Protein AF-A0A2U8P6R0-F1 (afdb_monomer)

Organism: NCBI:txid931866

Sequence (357 aa):
MRLPDPASIEAVLARLPTGSDEAALAAALTEAFPGFPFSTSGIDEQYWRDTRSVVAADGTRIAEYRPWMEAELAKDNGDIGALWTRLRESDLQISEWHGNSVYAFAPTGPGAADYVQIRLGLEVEWRAGPIVNPTYRPWGKGELLDPSWITHEDMSDDKVIAGPLYRMLGRPGSSVVHVRSFLTRCARLEREKREAQRPEMERRVVRETTREGTTETPFLELVPDWFEFVPRETRFFQDWEESSASAERVYVHWALDIYDYDDKGTREIGFVPRPRHLPEERLIAGDASVHILMDRVEAIDREVGVPFGWFFLMTHGNRVAPEVGQAIAKGLRSQRVVLPDRDARVLLRWAERSYGF

Foldseek 3Di:
DDADDQVLLVVLQVPQDFPDDQVSSQVSVCVSDPPWNKHKDWAADKDWDLWKFKAALLLHTDGTQQVVLVVLCVVVVNPLPVSLVVFLPGRIFIKIKMWTWMKMKTAQDLALLRIKIFIKTQIWIFGQGGLDNNVDRDDHPVCNNPPPPRDPPDDDPVGTSDGRGMDGDDDRPQRIDSRVVQLVVVQVLVLVVQVVCVVVQQPDWDWDQDPVGIDTHRNCVVVVCSNVDRDPSRLLRVLCCLDQQSV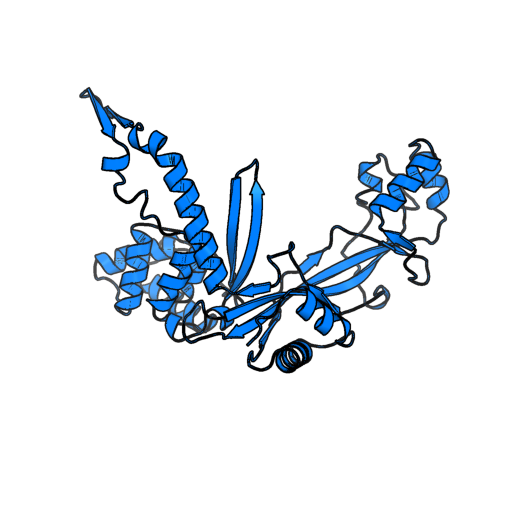DHLVVFWDWRWDWDDDPNRTDTDTDTDGRDADPAADDDPVDQLVVLVVVLVVRCVRSVGPVVLVVCCQASRSYDVVSLLNNLVCVVVVVDDDPPSSNVSSVVCNVPPHHD

Mean predicted aligned error: 5.76 Å

Solvent-accessible surface area (backbone atoms only — not comparable to full-atom values): 20065 Å² total; per-residue (Å²): 133,84,76,90,47,67,70,62,50,51,59,49,45,75,69,51,62,72,64,63,51,60,69,56,50,19,49,53,50,23,68,76,36,78,88,31,69,39,44,56,44,77,42,101,47,78,48,69,51,90,68,37,30,30,22,42,77,88,57,51,78,74,47,54,32,58,70,48,52,52,55,55,32,52,78,46,77,64,36,57,64,62,43,44,68,68,43,39,80,48,67,40,23,32,29,39,38,38,29,32,37,29,38,36,37,21,59,72,55,90,55,68,46,28,29,37,42,32,38,28,26,49,28,34,32,32,60,48,39,62,70,44,61,68,90,51,83,69,90,45,71,66,45,70,68,55,53,81,83,54,63,85,86,76,86,50,80,91,37,56,70,43,63,44,36,68,41,84,33,78,57,95,81,43,22,54,36,51,41,51,63,50,42,53,49,46,49,49,51,54,44,54,57,46,59,73,40,40,76,57,47,76,69,34,63,46,77,49,78,57,99,89,48,74,49,78,42,53,42,49,78,79,43,72,58,67,81,70,66,74,47,62,74,50,45,54,49,50,47,34,59,53,25,60,34,46,82,52,60,47,74,80,45,34,48,70,51,53,48,78,47,73,58,96,90,42,76,48,67,54,62,45,81,40,63,70,59,75,65,92,66,71,48,68,38,85,89,61,52,59,66,59,49,50,58,49,43,55,50,42,12,64,70,59,67,34,50,69,40,43,57,66,28,20,35,57,49,56,45,22,37,58,59,38,57,47,48,45,40,53,26,46,78,68,68,75,50,86,63,61,71,46,42,44,51,48,48,44,51,35,67,75,57,71,65,66,102

pLDDT: mean 93.3, std 5.52, range [62.75, 98.62]

Secondary structure (DSSP, 8-state):
-PPP-HHHHHHHHTTSPTT--HHHHHHHHHHHSTT---EEEEEEEEEE-S--EEE-TT--EEEEHHHHHHHHHHHTTT-HHHHHHHHTT---EEEEEEEEEEEEEEE-SSSTT-EEEEEEEEEEEEEEEESS-SSS---SHHHHHS-TT--SS---GGGEEEEEEEEE-SSTTTSEEEHHHHHHHHHHHHHHHHHHTHHHHHH-EEEEEETTEEEEEEHHHH-TTGGGPPPHHHHHHHHHHHSGGGGS-HHHHEEEEEEEEEETTEEEEEEEEEESS--SSPB--TT--HHHHHHHHHHHHHHHTSTTHHHHHHTTTSSB-HHHHHHHHHHHHTTSS---HHHHHHHHHHHHS----

Structure (mmCIF, N/CA/C/O backbone):
data_AF-A0A2U8P6R0-F1
#
_entry.id   AF-A0A2U8P6R0-F1
#
loop_
_atom_site.group_PDB
_atom_site.id
_atom_site.type_symbol
_atom_site.label_atom_id
_atom_site.label_alt_id
_atom_site.label_comp_id
_atom_site.label_asym_id
_atom_site.label_entity_id
_atom_site.label_seq_id
_atom_site.pdbx_PDB_ins_code
_atom_site.Cartn_x
_atom_site.Cartn_y
_atom_site.Cartn_z
_atom_site.occupancy
_atom_site.B_iso_or_equiv
_atom_site.auth_seq_id
_atom_site.auth_comp_id
_atom_site.auth_asym_id
_atom_site.auth_atom_id
_atom_site.pdbx_PDB_model_num
ATOM 1 N N . MET A 1 1 ? 18.617 -16.956 11.995 1.00 64.12 1 MET A N 1
ATOM 2 C CA . MET A 1 1 ? 17.912 -16.937 10.698 1.00 64.12 1 MET A CA 1
ATOM 3 C C . MET A 1 1 ? 18.045 -15.526 10.137 1.00 64.12 1 MET A C 1
ATOM 5 O O . MET A 1 1 ? 17.794 -14.590 10.887 1.00 64.12 1 MET A O 1
ATOM 9 N N . ARG A 1 2 ? 18.567 -15.348 8.916 1.00 77.00 2 ARG A N 1
ATOM 10 C CA . ARG A 1 2 ? 18.778 -14.016 8.315 1.00 77.00 2 ARG A CA 1
ATOM 11 C C . ARG A 1 2 ? 17.469 -13.570 7.668 1.00 77.00 2 ARG A C 1
ATOM 13 O O . ARG A 1 2 ? 16.948 -14.305 6.838 1.00 77.00 2 ARG A O 1
ATOM 20 N N . LEU A 1 3 ? 16.941 -12.414 8.071 1.00 86.31 3 LEU A N 1
ATOM 21 C CA . LEU A 1 3 ? 15.762 -11.837 7.424 1.00 86.31 3 LEU A CA 1
ATOM 22 C C . LEU A 1 3 ? 16.086 -11.484 5.962 1.00 86.31 3 LEU A C 1
ATOM 24 O O . LEU A 1 3 ? 17.222 -11.083 5.689 1.00 86.31 3 LEU A O 1
ATOM 28 N N . PRO A 1 4 ? 15.116 -11.601 5.042 1.00 90.69 4 PRO A N 1
ATOM 29 C CA . PRO A 1 4 ? 15.273 -11.117 3.679 1.00 90.69 4 PRO A CA 1
ATOM 30 C C . PRO A 1 4 ? 15.617 -9.623 3.666 1.00 90.69 4 PRO A C 1
ATOM 32 O O . PRO A 1 4 ? 14.997 -8.827 4.373 1.00 90.69 4 PRO A O 1
ATOM 35 N N . ASP A 1 5 ? 16.604 -9.250 2.855 1.00 91.50 5 ASP A N 1
ATOM 36 C CA . ASP A 1 5 ? 17.008 -7.866 2.606 1.00 91.50 5 ASP A CA 1
ATOM 37 C C . ASP A 1 5 ? 16.921 -7.548 1.104 1.00 91.50 5 ASP A C 1
ATOM 39 O O . ASP A 1 5 ? 16.945 -8.479 0.293 1.00 91.50 5 ASP A O 1
ATOM 43 N N . PRO A 1 6 ? 16.814 -6.263 0.709 1.00 91.69 6 PRO A N 1
ATOM 44 C CA . PRO A 1 6 ? 16.594 -5.884 -0.687 1.00 91.69 6 PRO A CA 1
ATOM 45 C C . PRO A 1 6 ? 17.604 -6.488 -1.670 1.00 91.69 6 PRO A C 1
ATOM 47 O O . PRO A 1 6 ? 17.200 -7.031 -2.691 1.00 91.69 6 PRO A O 1
ATOM 50 N N . ALA A 1 7 ? 18.898 -6.481 -1.339 1.00 92.62 7 ALA A N 1
ATOM 51 C CA . ALA A 1 7 ? 19.936 -7.022 -2.218 1.00 92.62 7 ALA A CA 1
ATOM 52 C C . ALA A 1 7 ? 19.789 -8.540 -2.411 1.00 92.62 7 ALA A C 1
ATOM 54 O O . ALA A 1 7 ? 19.975 -9.068 -3.508 1.00 92.62 7 ALA A O 1
ATOM 55 N N . SER A 1 8 ? 19.421 -9.254 -1.346 1.00 94.25 8 SER A N 1
ATOM 56 C CA . SER A 1 8 ? 19.164 -10.691 -1.418 1.00 94.25 8 SER A CA 1
ATOM 57 C C . SER A 1 8 ? 17.909 -11.000 -2.243 1.00 94.25 8 SER A C 1
ATOM 59 O O . SER A 1 8 ? 17.919 -11.968 -2.999 1.00 94.25 8 SER A O 1
ATOM 61 N N . ILE A 1 9 ? 16.856 -10.173 -2.150 1.00 95.44 9 ILE A N 1
ATOM 62 C CA . ILE A 1 9 ? 15.658 -10.288 -2.999 1.00 95.44 9 ILE A CA 1
ATOM 63 C C . ILE A 1 9 ? 16.006 -10.039 -4.467 1.00 95.44 9 ILE A C 1
ATOM 65 O O . ILE A 1 9 ? 15.690 -10.879 -5.304 1.00 95.44 9 ILE A O 1
ATOM 69 N N . GLU A 1 10 ? 16.712 -8.953 -4.789 1.00 94.88 10 GLU A N 1
ATOM 70 C CA . GLU A 1 10 ? 17.161 -8.662 -6.159 1.00 94.88 10 GLU A CA 1
ATOM 71 C C . GLU A 1 10 ? 17.952 -9.824 -6.762 1.00 94.88 10 GLU A C 1
ATOM 73 O O . GLU A 1 10 ? 17.721 -10.205 -7.909 1.00 94.88 10 GLU A O 1
ATOM 78 N N . ALA A 1 11 ? 18.833 -10.449 -5.977 1.00 95.69 11 ALA A N 1
ATOM 79 C CA . A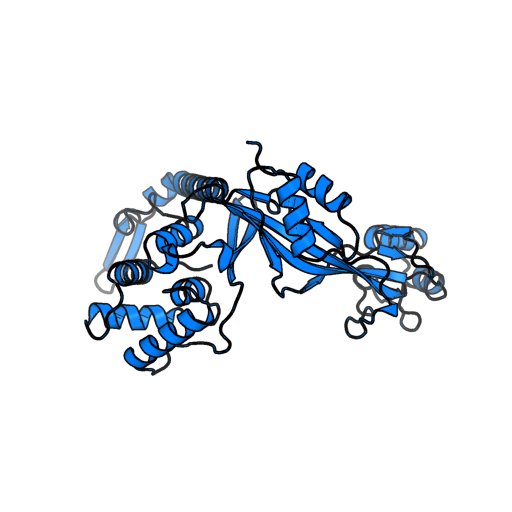LA A 1 11 ? 19.597 -11.607 -6.421 1.00 95.69 11 ALA A CA 1
ATOM 80 C C . ALA A 1 11 ? 18.720 -12.835 -6.723 1.00 95.69 11 ALA A C 1
ATOM 82 O O . ALA A 1 11 ? 19.132 -13.679 -7.521 1.00 95.69 11 ALA A O 1
ATOM 83 N N . VAL A 1 12 ? 17.559 -12.990 -6.076 1.00 96.75 12 VAL A N 1
ATOM 84 C CA . VAL A 1 12 ? 16.576 -14.037 -6.411 1.00 96.75 12 VAL A CA 1
ATOM 85 C C . VAL A 1 12 ? 15.840 -13.668 -7.694 1.00 96.75 12 VAL A C 1
ATOM 87 O O . VAL A 1 12 ? 15.814 -14.472 -8.621 1.00 96.75 12 VAL A O 1
ATOM 90 N N . LEU A 1 13 ? 15.320 -12.439 -7.783 1.00 96.62 13 LEU A N 1
ATOM 91 C CA . LEU A 1 13 ? 14.576 -11.964 -8.955 1.00 96.62 13 LEU A CA 1
ATOM 92 C C . LEU A 1 13 ? 15.420 -12.026 -10.236 1.00 96.62 13 LEU A C 1
ATOM 94 O O . LEU A 1 13 ? 14.922 -12.436 -11.276 1.00 96.62 13 LEU A O 1
ATOM 98 N N . ALA A 1 14 ? 16.715 -11.705 -10.158 1.00 95.44 14 ALA A N 1
ATOM 99 C CA . ALA A 1 14 ? 17.636 -11.764 -11.295 1.00 95.44 14 ALA A CA 1
ATOM 100 C C . ALA A 1 14 ? 17.884 -13.186 -11.835 1.00 95.44 14 ALA A C 1
ATOM 102 O O . ALA A 1 14 ? 18.341 -13.342 -12.965 1.00 95.44 14 ALA A O 1
ATOM 103 N N . ARG A 1 15 ? 17.625 -14.223 -11.027 1.00 95.81 15 ARG A N 1
ATOM 104 C CA . ARG A 1 15 ? 17.749 -15.639 -11.418 1.00 95.81 15 ARG A CA 1
ATOM 105 C C . ARG A 1 15 ? 16.414 -16.261 -11.818 1.00 95.81 15 ARG A C 1
ATOM 107 O O . ARG A 1 15 ? 16.406 -17.375 -12.338 1.00 95.81 15 ARG A O 1
ATOM 114 N N . LEU A 1 16 ? 15.306 -15.570 -11.560 1.00 96.00 16 LEU A N 1
ATOM 115 C CA . LEU A 1 16 ? 13.974 -16.048 -11.884 1.00 96.00 16 LEU A CA 1
ATOM 116 C C . LEU A 1 16 ? 13.743 -15.917 -13.402 1.00 96.00 16 LEU A C 1
ATOM 118 O O . LEU A 1 16 ? 13.985 -14.841 -13.956 1.00 96.00 16 LEU A O 1
ATOM 122 N N . PRO A 1 17 ? 13.303 -16.982 -14.095 1.00 94.69 17 PRO A N 1
ATOM 123 C CA . PRO A 1 17 ? 13.007 -16.903 -15.519 1.00 94.69 17 PRO A CA 1
ATOM 124 C C . PRO A 1 17 ? 11.967 -15.826 -15.848 1.00 94.69 17 PRO A C 1
ATOM 126 O O . PRO A 1 17 ? 10.999 -15.608 -15.119 1.00 94.69 17 PRO A O 1
ATOM 129 N N . THR A 1 18 ? 12.137 -15.167 -16.992 1.00 92.88 18 THR A N 1
ATOM 130 C CA . THR A 1 18 ? 11.087 -14.314 -17.564 1.00 92.88 18 THR A CA 1
ATOM 131 C C . THR A 1 18 ? 9.842 -15.161 -17.835 1.00 92.88 18 THR A C 1
ATOM 133 O O . THR A 1 18 ? 9.961 -16.294 -18.301 1.00 92.88 18 THR A O 1
ATOM 136 N N . GLY A 1 19 ? 8.654 -14.637 -17.534 1.00 92.31 19 GLY A N 1
ATOM 137 C CA . GLY A 1 19 ? 7.410 -15.401 -17.663 1.00 92.31 19 GLY A CA 1
ATOM 138 C C . GLY A 1 19 ? 7.059 -16.284 -16.465 1.00 92.31 19 GLY A C 1
ATOM 139 O O . GLY A 1 19 ? 6.039 -16.964 -16.522 1.00 92.31 19 GLY A O 1
ATOM 140 N N . SER A 1 20 ? 7.864 -16.303 -15.395 1.00 95.00 20 SER A N 1
ATOM 141 C CA . SER A 1 20 ? 7.504 -17.020 -14.168 1.00 95.00 20 SER A CA 1
ATOM 142 C C . SER A 1 20 ? 6.196 -16.503 -13.573 1.00 95.00 20 SER A C 1
ATOM 144 O O . SER A 1 20 ? 5.972 -15.295 -13.502 1.00 95.00 20 SER A O 1
ATOM 146 N N . ASP A 1 21 ? 5.359 -17.433 -13.120 1.00 95.50 21 ASP A N 1
ATOM 147 C CA . ASP A 1 21 ? 4.131 -17.129 -12.400 1.00 95.50 21 ASP A CA 1
ATOM 148 C C . ASP A 1 21 ? 4.394 -16.865 -10.905 1.00 95.50 21 ASP A C 1
ATOM 150 O O . ASP A 1 21 ? 5.516 -16.977 -10.392 1.00 95.50 21 ASP A O 1
ATOM 154 N N . GLU A 1 22 ? 3.329 -16.511 -10.188 1.00 95.25 22 GLU A N 1
ATOM 155 C CA . GLU A 1 22 ? 3.392 -16.216 -8.758 1.00 95.25 22 GLU A CA 1
ATOM 156 C C . GLU A 1 22 ? 3.850 -17.432 -7.936 1.00 95.25 22 GLU A C 1
ATOM 158 O O . GLU A 1 22 ? 4.630 -17.287 -6.994 1.00 95.25 22 GLU A O 1
ATOM 163 N N . ALA A 1 23 ? 3.444 -18.646 -8.318 1.00 97.00 23 ALA A N 1
ATOM 164 C CA . ALA A 1 23 ? 3.844 -19.866 -7.622 1.00 97.00 23 ALA A CA 1
ATOM 165 C C . ALA A 1 23 ? 5.356 -20.123 -7.744 1.00 97.00 23 ALA A C 1
ATOM 167 O O . ALA A 1 23 ? 6.010 -20.461 -6.753 1.00 97.00 23 ALA A O 1
ATOM 168 N N . ALA A 1 24 ? 5.929 -19.908 -8.930 1.00 97.44 24 ALA A N 1
ATOM 169 C CA . ALA A 1 24 ? 7.365 -19.995 -9.165 1.00 97.44 24 ALA A CA 1
ATOM 170 C C . ALA A 1 24 ? 8.138 -18.932 -8.370 1.00 97.44 24 ALA A C 1
ATOM 172 O O . ALA A 1 24 ? 9.175 -19.245 -7.780 1.00 97.44 24 ALA A O 1
ATOM 173 N N . LEU A 1 25 ? 7.620 -17.701 -8.283 1.00 97.81 25 LEU A N 1
ATOM 174 C CA . LEU A 1 25 ? 8.195 -16.653 -7.435 1.00 97.81 25 LEU A CA 1
ATOM 175 C C . LEU A 1 25 ? 8.195 -17.061 -5.950 1.00 97.81 25 LEU A C 1
ATOM 177 O O . LEU A 1 25 ? 9.227 -16.952 -5.283 1.00 97.81 25 LEU A O 1
ATOM 181 N N . ALA A 1 26 ? 7.066 -17.545 -5.427 1.00 97.88 26 ALA A N 1
ATOM 182 C CA . ALA A 1 26 ? 6.948 -17.992 -4.038 1.00 97.88 26 ALA A CA 1
ATOM 183 C C . ALA A 1 26 ? 7.922 -19.138 -3.717 1.00 97.88 26 ALA A C 1
ATOM 185 O O . ALA A 1 26 ? 8.583 -19.126 -2.672 1.00 97.88 26 ALA A O 1
ATOM 186 N N . ALA A 1 27 ? 8.055 -20.101 -4.634 1.00 97.94 27 ALA A N 1
ATOM 187 C CA . ALA A 1 27 ? 8.994 -21.210 -4.508 1.00 97.94 27 ALA A CA 1
ATOM 188 C C . ALA A 1 27 ? 10.451 -20.722 -4.492 1.00 97.94 27 ALA A C 1
ATOM 190 O O . ALA A 1 27 ? 11.199 -21.085 -3.584 1.00 97.94 27 ALA A O 1
ATOM 191 N N . ALA A 1 28 ? 10.832 -19.843 -5.425 1.00 97.75 28 ALA A N 1
ATOM 192 C CA . ALA A 1 28 ? 12.186 -19.297 -5.506 1.00 97.75 28 ALA A CA 1
ATOM 193 C C . ALA A 1 28 ? 12.569 -18.494 -4.250 1.00 97.75 28 ALA A C 1
ATOM 195 O O . ALA A 1 28 ? 13.685 -18.619 -3.742 1.00 97.75 28 ALA A O 1
ATOM 196 N N . LEU A 1 29 ? 11.640 -17.697 -3.710 1.00 97.62 29 LEU A N 1
ATOM 197 C CA . LEU A 1 29 ? 11.843 -16.984 -2.447 1.00 97.62 29 LEU A CA 1
ATOM 198 C C . LEU A 1 29 ? 11.975 -17.959 -1.267 1.00 97.62 29 LEU A C 1
ATOM 200 O O . LEU A 1 29 ? 12.887 -17.822 -0.456 1.00 97.62 29 LEU A O 1
ATOM 204 N N . THR A 1 30 ? 11.111 -18.970 -1.181 1.00 97.31 30 THR A N 1
ATOM 205 C CA . THR A 1 30 ? 11.163 -19.970 -0.099 1.00 97.31 30 THR A CA 1
ATOM 206 C C . THR A 1 30 ? 12.470 -20.766 -0.116 1.00 97.31 30 THR A C 1
ATOM 208 O O . THR A 1 30 ? 13.061 -21.007 0.937 1.00 97.31 30 THR A O 1
ATOM 211 N N . GLU A 1 31 ? 12.956 -21.141 -1.300 1.00 96.62 31 GLU A N 1
ATOM 212 C CA . GLU A 1 31 ? 14.240 -21.826 -1.469 1.00 96.62 31 GLU A CA 1
ATOM 213 C C . GLU A 1 31 ? 15.416 -20.935 -1.044 1.00 96.62 31 GLU A C 1
ATOM 215 O O . GLU A 1 31 ? 16.315 -21.377 -0.326 1.00 96.62 31 GLU A O 1
ATOM 220 N N . ALA A 1 32 ? 15.395 -19.660 -1.443 1.00 96.19 32 ALA A N 1
ATOM 221 C CA . ALA A 1 32 ? 16.458 -18.710 -1.132 1.00 96.19 32 ALA A CA 1
ATOM 222 C C . ALA A 1 32 ? 16.519 -18.316 0.353 1.00 96.19 32 ALA A C 1
ATOM 224 O O . ALA A 1 32 ? 17.592 -17.958 0.848 1.00 96.19 32 ALA A O 1
ATOM 225 N N . PHE A 1 33 ? 15.396 -18.398 1.074 1.00 95.75 33 PHE A N 1
ATOM 226 C CA . PHE A 1 33 ? 15.293 -18.024 2.485 1.00 95.75 33 PHE A CA 1
ATOM 227 C C . PHE A 1 33 ? 14.726 -19.171 3.341 1.00 95.75 33 PHE A C 1
ATOM 229 O O . PHE A 1 33 ? 13.583 -19.099 3.805 1.00 95.75 33 PHE A O 1
ATOM 236 N N . PRO A 1 34 ? 15.529 -20.216 3.634 1.00 92.94 34 PRO A N 1
ATOM 237 C CA . PRO A 1 34 ? 15.087 -21.333 4.460 1.00 92.94 34 PRO A CA 1
ATOM 238 C C . PRO A 1 34 ? 14.537 -20.877 5.819 1.00 92.94 34 PRO A C 1
ATOM 240 O O . PRO A 1 34 ? 15.206 -20.166 6.575 1.00 92.94 34 PRO A O 1
ATOM 243 N N . GLY A 1 35 ? 13.318 -21.322 6.134 1.00 91.62 35 GLY A N 1
ATOM 244 C CA . GLY A 1 35 ? 12.581 -20.938 7.342 1.00 91.62 35 GLY A CA 1
ATOM 245 C C . GLY A 1 35 ? 11.524 -19.852 7.135 1.00 91.62 35 GLY A C 1
ATOM 246 O O . GLY A 1 35 ? 10.744 -19.607 8.050 1.00 91.62 35 GLY A O 1
ATOM 247 N N . PHE A 1 36 ? 11.450 -19.263 5.940 1.00 95.25 36 PHE A N 1
ATOM 248 C CA . PHE A 1 36 ? 10.399 -18.329 5.545 1.00 95.25 36 PHE A CA 1
ATOM 249 C C . PHE A 1 36 ? 9.564 -18.955 4.419 1.00 95.25 36 PHE A C 1
ATOM 251 O O . PHE A 1 36 ? 9.960 -18.877 3.258 1.00 95.25 36 PHE A O 1
ATOM 258 N N . PRO A 1 37 ? 8.432 -19.613 4.732 1.00 96.06 37 PRO A N 1
ATOM 259 C CA . PRO A 1 37 ? 7.549 -20.151 3.706 1.00 96.06 37 PRO A CA 1
ATOM 260 C C . PRO A 1 37 ? 6.818 -18.988 3.035 1.00 96.06 37 PRO A C 1
ATOM 262 O O . PRO A 1 37 ? 5.877 -18.428 3.602 1.00 96.06 37 PRO A O 1
ATOM 265 N N . PHE A 1 38 ? 7.291 -18.590 1.856 1.00 97.69 38 PHE A N 1
ATOM 266 C CA . PHE A 1 38 ? 6.698 -17.489 1.118 1.00 97.69 38 PHE A CA 1
ATOM 267 C C . PHE A 1 38 ? 5.412 -17.923 0.421 1.00 97.69 38 PHE A C 1
ATOM 269 O O . PHE A 1 38 ? 5.331 -18.983 -0.193 1.00 97.69 38 PHE A O 1
ATOM 276 N N . SER A 1 39 ? 4.423 -17.043 0.486 1.00 97.25 39 SER A N 1
ATOM 277 C CA . SER A 1 39 ? 3.243 -17.032 -0.375 1.00 97.25 39 SER A CA 1
ATOM 278 C C . SER A 1 39 ? 3.231 -15.730 -1.161 1.00 97.25 39 SER A C 1
ATOM 280 O O . SER A 1 39 ? 3.800 -14.735 -0.711 1.00 97.25 39 SER A O 1
ATOM 282 N N . THR A 1 40 ? 2.602 -15.724 -2.327 1.00 96.56 40 THR A N 1
ATOM 283 C CA . THR A 1 40 ? 2.513 -14.552 -3.201 1.00 96.56 40 THR A CA 1
ATOM 284 C C . THR A 1 40 ? 1.070 -14.278 -3.586 1.00 96.56 40 THR A C 1
ATOM 286 O O . THR A 1 40 ? 0.236 -15.183 -3.582 1.00 96.56 40 THR A O 1
ATOM 289 N N . SER A 1 41 ? 0.779 -13.020 -3.897 1.00 93.19 41 SER A N 1
ATOM 290 C CA . SER A 1 41 ? -0.502 -12.603 -4.452 1.00 93.19 41 SER A CA 1
ATOM 291 C C . SER A 1 41 ? -0.330 -11.363 -5.306 1.00 93.19 41 SER A C 1
ATOM 293 O O . SER A 1 41 ? 0.185 -10.351 -4.821 1.00 93.19 41 SER A O 1
ATOM 295 N N . GLY A 1 42 ? -0.854 -11.401 -6.522 1.00 90.75 42 GLY A N 1
ATOM 296 C CA . GLY A 1 42 ? -1.183 -10.205 -7.281 1.00 90.75 42 GLY A CA 1
ATOM 297 C C . GLY A 1 42 ? -2.303 -9.404 -6.616 1.00 90.75 42 GLY A C 1
ATOM 298 O O . GLY A 1 42 ? -3.177 -9.960 -5.943 1.00 90.75 42 GLY A O 1
ATOM 299 N N . ILE A 1 43 ? -2.254 -8.089 -6.795 1.00 84.88 43 ILE A N 1
ATOM 300 C CA . ILE A 1 43 ? -3.356 -7.152 -6.567 1.00 84.88 43 ILE A CA 1
ATOM 301 C C . ILE A 1 43 ? -3.516 -6.392 -7.877 1.00 84.88 43 ILE A C 1
ATOM 303 O O . ILE A 1 43 ? -2.514 -5.909 -8.389 1.00 84.88 43 ILE A O 1
ATOM 307 N N . ASP A 1 44 ? -4.734 -6.307 -8.419 1.00 81.00 44 ASP A N 1
ATOM 308 C CA . ASP A 1 44 ? -5.029 -5.557 -9.650 1.00 81.00 44 ASP A CA 1
ATOM 309 C C . ASP A 1 44 ? -4.916 -4.043 -9.400 1.00 81.00 44 ASP A C 1
ATOM 311 O O . ASP A 1 44 ? -5.881 -3.337 -9.114 1.00 81.00 44 ASP A O 1
ATOM 315 N N . GLU A 1 45 ? -3.676 -3.568 -9.419 1.00 83.38 45 GLU A N 1
ATOM 316 C CA . GLU A 1 45 ? -3.257 -2.182 -9.296 1.00 83.38 45 GLU A CA 1
ATOM 317 C C . GLU A 1 45 ? -2.254 -1.923 -10.420 1.00 83.38 45 GLU A C 1
ATOM 319 O O . GLU A 1 45 ? -1.035 -2.002 -10.240 1.00 83.38 45 GLU A O 1
ATOM 324 N N . GLN A 1 46 ? -2.793 -1.647 -11.604 1.00 85.56 46 GLN A N 1
ATOM 325 C CA . GLN A 1 46 ? -1.986 -1.331 -12.773 1.00 85.56 46 GLN A CA 1
ATOM 326 C C . GLN A 1 46 ? -1.275 0.006 -12.572 1.00 85.56 46 GLN A C 1
ATOM 328 O O . GLN A 1 46 ? -1.883 1.009 -12.189 1.00 85.56 46 GLN A O 1
ATOM 333 N N . TYR A 1 47 ? 0.023 0.023 -12.852 1.00 87.94 47 TYR A N 1
ATOM 334 C CA . TYR A 1 47 ? 0.840 1.222 -12.776 1.00 87.94 47 TYR A CA 1
ATOM 335 C C . TYR A 1 47 ? 1.862 1.278 -13.909 1.00 87.94 47 TYR A C 1
ATOM 337 O O . TYR A 1 47 ? 2.136 0.309 -14.617 1.00 87.94 47 TYR A O 1
ATOM 345 N N . TRP A 1 48 ? 2.443 2.462 -14.032 1.00 87.62 48 TRP A N 1
ATOM 346 C CA . TRP A 1 48 ? 3.345 2.859 -15.093 1.00 87.62 48 TRP A CA 1
ATOM 347 C C . TRP A 1 48 ? 4.590 3.419 -14.431 1.00 87.62 48 TRP A C 1
ATOM 349 O O . TRP A 1 48 ? 4.492 4.124 -13.423 1.00 87.62 48 TRP A O 1
ATOM 359 N N . ARG A 1 49 ? 5.772 3.104 -14.956 1.00 88.19 49 ARG A N 1
ATOM 360 C CA . ARG A 1 49 ? 6.990 3.762 -14.479 1.00 88.19 49 ARG A CA 1
ATOM 361 C C . ARG A 1 49 ? 7.157 5.106 -15.171 1.00 88.19 49 ARG A C 1
ATOM 363 O O . ARG A 1 49 ? 7.126 5.181 -16.393 1.00 88.19 49 ARG A O 1
ATOM 370 N N . ASP A 1 50 ? 7.474 6.132 -14.385 1.00 84.69 50 ASP A N 1
ATOM 371 C CA . ASP A 1 50 ? 7.839 7.457 -14.906 1.00 84.69 50 ASP A CA 1
ATOM 372 C C . ASP A 1 50 ? 9.060 7.403 -15.844 1.00 84.69 50 ASP A C 1
ATOM 374 O O . ASP A 1 50 ? 9.231 8.236 -16.738 1.00 84.69 50 ASP A O 1
ATOM 378 N N . THR A 1 51 ? 9.948 6.429 -15.624 1.00 88.50 51 THR A N 1
ATOM 379 C CA . THR A 1 51 ? 11.146 6.225 -16.436 1.00 88.50 51 THR A CA 1
ATOM 380 C C . THR A 1 51 ? 10.806 5.498 -17.733 1.00 88.50 51 THR A C 1
ATOM 382 O O . THR A 1 51 ? 10.434 4.324 -17.730 1.00 88.50 51 THR A O 1
ATOM 385 N N . ARG A 1 52 ? 11.037 6.188 -18.852 1.00 94.25 52 ARG A N 1
ATOM 386 C CA . ARG A 1 52 ? 10.880 5.676 -20.219 1.00 94.25 52 ARG A CA 1
ATOM 387 C C . ARG A 1 52 ? 12.241 5.421 -20.861 1.00 94.25 52 ARG A C 1
ATOM 389 O O . ARG A 1 52 ? 13.239 6.027 -20.465 1.00 94.25 52 ARG A O 1
ATOM 396 N N . SER A 1 53 ? 12.294 4.567 -21.879 1.00 96.50 53 SER A N 1
ATOM 397 C CA . SER A 1 53 ? 13.526 4.292 -22.635 1.00 96.50 53 SER A CA 1
ATOM 398 C C . SER A 1 53 ? 13.403 4.675 -24.107 1.00 96.50 53 SER A C 1
ATOM 400 O O . SER A 1 53 ? 12.335 4.544 -24.700 1.00 96.50 53 SER A O 1
ATOM 402 N N . VAL A 1 54 ? 14.516 5.108 -24.700 1.00 97.56 54 VAL A N 1
ATOM 403 C CA . VAL A 1 54 ? 14.688 5.210 -26.154 1.00 97.56 54 VAL A CA 1
ATOM 404 C C . VAL A 1 54 ? 15.156 3.862 -26.669 1.00 97.56 54 VAL A C 1
ATOM 406 O O . VAL A 1 54 ? 16.152 3.320 -26.176 1.00 97.56 54 VAL A O 1
ATOM 409 N N . VAL A 1 55 ? 14.459 3.337 -27.667 1.00 97.00 55 VAL A N 1
ATOM 410 C CA . VAL A 1 55 ? 14.785 2.064 -28.309 1.00 97.00 55 VAL A CA 1
ATOM 411 C C . VAL A 1 55 ? 14.882 2.244 -29.820 1.00 97.00 55 VAL A C 1
ATOM 413 O O . VAL A 1 55 ? 14.212 3.097 -30.404 1.00 97.00 55 VAL A O 1
ATOM 416 N N . ALA A 1 56 ? 15.734 1.444 -30.451 1.00 95.00 56 ALA A N 1
ATOM 417 C CA . ALA A 1 56 ? 15.779 1.316 -31.902 1.00 95.00 56 ALA A CA 1
ATOM 418 C C . ALA A 1 56 ? 14.545 0.556 -32.428 1.00 95.00 56 ALA A C 1
ATOM 420 O O . ALA A 1 56 ? 13.794 -0.054 -31.659 1.00 95.00 56 ALA A O 1
ATOM 421 N N . ALA A 1 57 ? 14.356 0.542 -33.750 1.00 88.94 57 ALA A N 1
ATOM 422 C CA . ALA A 1 57 ? 13.246 -0.162 -34.397 1.00 88.94 57 ALA A CA 1
ATOM 423 C C . ALA A 1 57 ? 13.208 -1.674 -34.096 1.00 88.94 57 ALA A C 1
ATOM 425 O O . ALA A 1 57 ? 12.132 -2.273 -34.036 1.00 88.94 57 ALA A O 1
ATOM 426 N N . ASP A 1 58 ? 14.368 -2.290 -33.859 1.00 88.62 58 ASP A N 1
ATOM 427 C CA . ASP A 1 58 ? 14.503 -3.705 -33.495 1.00 88.62 58 ASP A CA 1
ATOM 428 C C . ASP A 1 58 ? 14.250 -3.990 -31.999 1.00 88.62 58 ASP A C 1
ATOM 430 O O . ASP A 1 58 ? 14.274 -5.144 -31.583 1.00 88.62 58 ASP A O 1
ATOM 434 N N . GLY A 1 59 ? 13.971 -2.957 -31.193 1.00 87.88 59 GLY A N 1
ATOM 435 C CA . GLY A 1 59 ? 13.768 -3.061 -29.745 1.00 87.88 59 GLY A CA 1
ATOM 436 C C . GLY A 1 59 ? 15.043 -2.915 -28.909 1.00 87.88 59 GLY A C 1
ATOM 437 O O . GLY A 1 59 ? 14.964 -2.939 -27.681 1.00 87.88 59 GLY A O 1
ATOM 438 N N . THR A 1 60 ? 16.212 -2.715 -29.526 1.00 93.38 60 THR A N 1
ATOM 439 C CA . THR A 1 60 ? 17.470 -2.501 -28.799 1.00 93.38 60 THR A CA 1
ATOM 440 C C . THR A 1 60 ? 17.403 -1.216 -27.977 1.00 93.38 60 THR A C 1
ATOM 442 O O . THR A 1 60 ? 17.166 -0.132 -28.514 1.00 93.38 60 THR A O 1
ATOM 445 N N . ARG A 1 61 ? 17.657 -1.311 -26.665 1.00 95.19 61 ARG A N 1
ATOM 446 C CA . ARG A 1 61 ? 17.709 -0.144 -25.773 1.00 95.19 61 ARG A CA 1
ATOM 447 C C . ARG A 1 61 ? 18.932 0.723 -26.066 1.00 95.19 61 ARG A C 1
ATOM 449 O O . ARG A 1 61 ? 20.058 0.237 -26.060 1.00 95.19 61 ARG A O 1
ATOM 456 N N . ILE A 1 62 ? 18.693 2.021 -26.252 1.00 96.44 62 ILE A N 1
ATOM 457 C CA . ILE A 1 62 ? 19.720 3.026 -26.550 1.00 96.44 62 ILE A CA 1
ATOM 458 C C . ILE A 1 62 ? 20.055 3.847 -25.307 1.00 96.44 62 ILE A C 1
ATOM 460 O O . ILE A 1 62 ? 21.223 3.977 -24.949 1.00 96.44 62 ILE A O 1
ATOM 464 N N . ALA A 1 63 ? 19.043 4.423 -24.655 1.00 97.06 63 ALA A N 1
ATOM 465 C CA . ALA A 1 63 ? 19.227 5.324 -23.520 1.00 97.06 63 ALA A CA 1
ATOM 466 C C . ALA A 1 63 ? 17.938 5.481 -22.701 1.00 97.06 63 ALA A C 1
ATOM 468 O O . ALA A 1 63 ? 16.859 5.072 -23.130 1.00 97.06 63 ALA A O 1
ATOM 469 N N . GLU A 1 64 ? 18.040 6.125 -21.540 1.00 97.12 64 GLU A N 1
ATOM 470 C CA . GLU A 1 64 ? 16.874 6.647 -20.824 1.00 97.12 64 GLU A CA 1
ATOM 471 C C . GLU A 1 64 ? 16.307 7.874 -21.556 1.00 97.12 64 GLU A C 1
ATOM 473 O O . GLU A 1 64 ? 17.053 8.769 -21.954 1.00 97.12 64 GLU A O 1
ATOM 478 N N . TYR A 1 65 ? 14.983 7.931 -21.710 1.00 96.50 65 TYR A N 1
ATOM 479 C CA . TYR A 1 65 ? 14.283 8.916 -22.536 1.00 96.50 65 TYR A CA 1
ATOM 480 C C . TYR A 1 65 ? 14.533 10.367 -22.140 1.00 96.50 65 TYR A C 1
ATOM 482 O O . TYR A 1 65 ? 14.937 11.170 -22.978 1.00 96.50 65 TYR A O 1
ATOM 490 N N . ARG A 1 66 ? 14.288 10.723 -20.875 1.00 95.75 66 ARG A N 1
ATOM 491 C CA . ARG A 1 66 ? 14.301 12.127 -20.446 1.00 95.75 66 ARG A CA 1
ATOM 492 C C . ARG A 1 66 ? 15.701 12.747 -20.565 1.00 95.75 66 ARG A C 1
ATOM 494 O O . ARG A 1 66 ? 15.804 13.766 -21.246 1.00 95.75 66 ARG A O 1
ATOM 501 N N . PRO A 1 67 ? 16.777 12.144 -20.018 1.00 96.75 67 PRO A N 1
ATOM 502 C CA . PRO A 1 67 ? 18.126 12.679 -20.199 1.00 96.75 67 PRO A CA 1
ATOM 503 C C . PRO A 1 67 ? 18.561 12.710 -21.668 1.00 96.75 67 PRO A C 1
ATOM 505 O O . PRO A 1 67 ? 19.210 13.661 -22.101 1.00 96.75 67 PRO A O 1
ATOM 508 N N . TRP A 1 68 ? 18.183 11.693 -22.452 1.00 97.62 68 TRP A N 1
ATOM 509 C CA . TRP A 1 68 ? 18.502 11.637 -23.877 1.00 97.62 68 TRP A CA 1
ATOM 510 C C . TRP A 1 68 ? 17.825 12.769 -24.655 1.00 97.62 68 TRP A C 1
ATOM 512 O O . TRP A 1 68 ? 18.494 13.484 -25.396 1.00 97.62 68 TRP A O 1
ATOM 522 N N . MET A 1 69 ? 16.528 12.998 -24.435 1.00 97.06 69 MET A N 1
ATOM 523 C CA . MET A 1 69 ? 15.766 14.051 -25.110 1.00 97.06 69 MET A CA 1
ATOM 524 C C . MET A 1 69 ? 16.289 15.446 -24.750 1.00 97.06 69 MET A C 1
ATOM 526 O O . MET A 1 69 ? 16.384 16.319 -25.610 1.00 97.06 69 MET A O 1
ATOM 530 N N . GLU A 1 70 ? 16.689 15.663 -23.495 1.00 97.12 70 GLU A N 1
ATOM 531 C CA . GLU A 1 70 ? 17.333 16.916 -23.091 1.00 97.12 70 GLU A CA 1
ATOM 532 C C . GLU A 1 70 ? 18.685 17.129 -23.778 1.00 97.12 70 GLU A C 1
ATOM 534 O O . GLU A 1 70 ? 18.968 18.239 -24.236 1.00 97.12 70 GLU A O 1
ATOM 539 N N . ALA A 1 71 ? 19.501 16.079 -23.889 1.00 97.44 71 ALA A N 1
ATOM 540 C CA . ALA A 1 71 ? 20.778 16.141 -24.590 1.00 97.44 71 ALA A CA 1
ATOM 541 C C . ALA A 1 71 ? 20.597 16.392 -26.096 1.00 97.44 71 ALA A C 1
ATOM 543 O O . ALA A 1 71 ? 21.346 17.177 -26.677 1.00 97.44 71 ALA A O 1
ATOM 544 N N . GLU A 1 72 ? 19.594 15.777 -26.729 1.00 96.81 72 GLU A N 1
ATOM 545 C CA . GLU A 1 72 ? 19.261 16.042 -28.129 1.00 96.81 72 GLU A CA 1
ATOM 546 C C . GLU A 1 72 ? 18.791 17.481 -28.341 1.00 96.81 72 GLU A C 1
ATOM 548 O O . GLU A 1 72 ? 19.262 18.137 -29.267 1.00 96.81 72 GLU A O 1
ATOM 553 N N . LEU A 1 73 ? 17.934 18.002 -27.461 1.00 96.38 73 LEU A N 1
ATOM 554 C CA . LEU A 1 73 ? 17.445 19.380 -27.537 1.00 96.38 73 LEU A CA 1
ATOM 555 C C . LEU A 1 73 ? 18.574 20.406 -27.354 1.00 96.38 73 LEU A C 1
ATOM 557 O O . LEU A 1 73 ? 18.563 21.468 -27.977 1.00 96.38 73 LEU A O 1
ATOM 561 N N . ALA A 1 74 ? 19.570 20.089 -26.524 1.00 96.62 74 ALA A N 1
ATOM 562 C CA . ALA A 1 74 ? 20.730 20.947 -26.312 1.00 96.62 74 ALA A CA 1
ATOM 563 C C . ALA A 1 74 ? 21.617 21.080 -27.564 1.00 96.62 74 ALA A C 1
ATOM 565 O O . ALA A 1 74 ? 22.185 22.150 -27.779 1.00 96.62 74 ALA A O 1
ATOM 566 N N . LYS A 1 75 ? 21.709 20.045 -28.418 1.00 96.12 75 LYS A N 1
ATOM 567 C CA . LYS A 1 75 ? 22.460 20.111 -29.692 1.00 96.12 75 LYS A CA 1
ATOM 568 C C . LYS A 1 75 ? 21.897 21.165 -30.642 1.00 96.12 75 LYS A C 1
ATOM 570 O O . LYS A 1 75 ? 22.648 21.771 -31.400 1.00 96.12 75 LYS A O 1
ATOM 575 N N . ASP A 1 76 ? 20.594 21.399 -30.551 1.00 93.44 76 ASP A N 1
ATOM 576 C CA . ASP A 1 76 ? 19.856 22.373 -31.346 1.00 93.44 76 ASP A CA 1
ATOM 577 C C . ASP A 1 76 ? 19.672 23.713 -30.593 1.00 93.44 76 ASP A C 1
ATOM 579 O O . ASP A 1 76 ? 18.803 24.509 -30.933 1.00 93.44 76 ASP A O 1
ATOM 583 N N . ASN A 1 77 ? 20.471 23.985 -29.547 1.00 93.12 77 ASN A N 1
ATOM 584 C CA . ASN A 1 77 ? 20.378 25.185 -28.697 1.00 93.12 77 ASN A CA 1
ATOM 585 C C . ASN A 1 77 ? 18.969 25.444 -28.121 1.00 93.12 77 ASN A C 1
ATOM 587 O O . ASN A 1 77 ? 18.588 26.591 -27.882 1.00 93.12 77 ASN A O 1
ATOM 591 N N . GLY A 1 78 ? 18.179 24.390 -27.895 1.00 93.06 78 GLY A N 1
ATOM 592 C CA . GLY A 1 78 ? 16.793 24.520 -27.445 1.00 93.06 78 GLY A CA 1
ATOM 593 C C . GLY A 1 78 ? 15.764 24.724 -28.561 1.00 93.06 78 GLY A C 1
ATOM 594 O O . GLY A 1 78 ? 14.585 24.905 -28.253 1.00 93.06 78 GLY A O 1
ATOM 595 N N . ASP A 1 79 ? 16.161 24.682 -29.837 1.00 95.75 79 ASP A N 1
ATOM 596 C CA . ASP A 1 79 ? 15.236 24.792 -30.965 1.00 95.75 79 ASP A CA 1
ATOM 597 C C . ASP A 1 79 ? 14.458 23.484 -31.181 1.00 95.75 79 ASP A C 1
ATOM 599 O O . ASP A 1 79 ? 14.911 22.522 -31.805 1.00 95.75 79 ASP A O 1
ATOM 603 N N . ILE A 1 80 ? 13.218 23.484 -30.693 1.00 95.50 80 ILE A N 1
ATOM 604 C CA . ILE A 1 80 ? 12.275 22.368 -30.818 1.00 95.50 80 ILE A CA 1
ATOM 605 C C . ILE A 1 80 ? 11.956 22.049 -32.287 1.00 95.50 80 ILE A C 1
ATOM 607 O O . ILE A 1 80 ? 11.691 20.900 -32.627 1.00 95.50 80 ILE A O 1
ATOM 611 N N . GLY A 1 81 ? 11.950 23.048 -33.176 1.00 95.25 81 GLY A N 1
ATOM 612 C CA . GLY A 1 81 ? 11.649 22.837 -34.595 1.00 95.25 81 GLY A CA 1
ATOM 613 C C . GLY A 1 81 ? 12.772 22.135 -35.337 1.00 95.25 81 GLY A C 1
ATOM 614 O O . GLY A 1 81 ? 12.503 21.226 -36.127 1.00 95.25 81 GLY A O 1
ATOM 615 N N . ALA A 1 82 ? 14.013 22.526 -35.053 1.00 95.38 82 ALA A N 1
ATOM 616 C CA . ALA A 1 82 ? 15.194 21.857 -35.583 1.00 95.38 82 ALA A CA 1
ATOM 617 C C . ALA A 1 82 ? 15.258 20.396 -35.108 1.00 95.38 82 ALA A C 1
ATOM 619 O O . ALA A 1 82 ? 15.351 19.488 -35.939 1.00 95.38 82 ALA A O 1
ATOM 620 N N . LEU A 1 83 ? 15.071 20.159 -33.802 1.00 96.69 83 LEU A N 1
ATOM 621 C CA . LEU A 1 83 ? 15.017 18.810 -33.230 1.00 96.69 83 LEU A CA 1
ATOM 622 C C . LEU A 1 83 ? 13.899 17.967 -33.853 1.00 96.69 83 LEU A C 1
ATOM 624 O O . LEU A 1 83 ? 14.143 16.839 -34.278 1.00 96.69 83 LEU A O 1
ATOM 628 N N . TRP A 1 84 ? 12.681 18.510 -33.954 1.00 96.38 84 TRP A N 1
ATOM 629 C CA . TRP A 1 84 ? 11.551 17.793 -34.549 1.00 96.38 84 TRP A CA 1
ATOM 630 C C . TRP A 1 84 ? 11.828 17.419 -36.006 1.00 96.38 84 TRP A C 1
ATOM 632 O O . TRP A 1 84 ? 11.608 16.279 -36.394 1.00 96.38 84 TRP A O 1
ATOM 642 N N . THR A 1 85 ? 12.380 18.336 -36.802 1.00 95.62 85 THR A N 1
ATOM 643 C CA . THR A 1 85 ? 12.720 18.060 -38.208 1.00 95.62 85 THR A CA 1
ATOM 644 C C . THR A 1 85 ? 13.731 16.920 -38.330 1.00 95.62 85 THR A C 1
ATOM 646 O O . THR A 1 85 ? 13.599 16.081 -39.216 1.00 95.62 85 THR A O 1
ATOM 649 N N . ARG A 1 86 ? 14.704 16.857 -37.414 1.00 95.25 86 ARG A N 1
ATOM 650 C CA . ARG A 1 86 ? 15.734 15.814 -37.375 1.00 95.25 86 ARG A CA 1
ATOM 651 C C . ARG A 1 86 ? 15.202 14.457 -36.911 1.00 95.25 86 ARG A C 1
ATOM 653 O O . ARG A 1 86 ? 15.654 13.434 -37.412 1.00 95.25 86 ARG A O 1
ATOM 660 N N . LEU A 1 87 ? 14.275 14.440 -35.952 1.00 95.94 87 LEU A N 1
ATOM 661 C CA . LEU A 1 87 ? 13.787 13.206 -35.328 1.00 95.94 87 LEU A CA 1
ATOM 662 C C . LEU A 1 87 ? 12.494 12.652 -35.940 1.00 95.94 87 LEU A C 1
ATOM 664 O O . LEU A 1 87 ? 12.240 11.464 -35.790 1.00 95.94 87 LEU A O 1
ATOM 668 N N . ARG A 1 88 ? 11.680 13.454 -36.638 1.00 94.88 88 ARG A N 1
ATOM 669 C CA . ARG A 1 88 ? 10.368 13.012 -37.165 1.00 94.88 88 ARG A CA 1
ATOM 670 C C . ARG A 1 88 ? 10.452 11.917 -38.235 1.00 94.88 88 ARG A C 1
ATOM 672 O O . ARG A 1 88 ? 9.465 11.236 -38.476 1.00 94.88 88 ARG A O 1
ATOM 679 N N . GLU A 1 89 ? 11.604 11.791 -38.893 1.00 92.38 89 GLU A N 1
ATOM 680 C CA . GLU A 1 89 ? 11.888 10.761 -39.908 1.00 92.38 89 GLU A CA 1
ATOM 681 C C . GLU A 1 89 ? 12.729 9.609 -39.328 1.00 92.38 89 GLU A C 1
ATOM 683 O O . GLU A 1 89 ? 13.115 8.694 -40.050 1.00 92.38 89 GLU A O 1
ATOM 688 N N . SER A 1 90 ? 13.018 9.656 -38.024 1.00 94.25 90 SER A N 1
ATOM 689 C CA . SER A 1 90 ? 13.747 8.615 -37.307 1.00 94.25 90 SER A CA 1
ATOM 690 C C . SER A 1 90 ? 12.863 7.401 -37.035 1.00 94.25 90 SER A C 1
ATOM 692 O O . SER A 1 90 ? 11.654 7.519 -36.837 1.00 94.25 90 SER A O 1
ATOM 694 N N . ASP A 1 91 ? 13.488 6.232 -36.959 1.00 94.62 91 ASP A N 1
ATOM 695 C CA . ASP A 1 91 ? 12.855 4.977 -36.566 1.00 94.62 91 ASP A CA 1
ATOM 696 C C . ASP A 1 91 ? 12.876 4.749 -35.043 1.00 94.62 91 ASP A C 1
ATOM 698 O O . ASP A 1 91 ? 12.259 3.803 -34.549 1.00 94.62 91 ASP A O 1
ATOM 702 N N . LEU A 1 92 ? 13.534 5.639 -34.292 1.00 97.06 92 LEU A N 1
ATOM 703 C CA . LEU A 1 92 ? 13.594 5.603 -32.835 1.00 97.06 92 LEU A CA 1
ATOM 704 C C . LEU A 1 92 ? 12.203 5.634 -32.201 1.00 97.06 92 LEU A C 1
ATOM 706 O O . LEU A 1 92 ? 11.325 6.410 -32.589 1.00 97.06 92 LEU A O 1
ATOM 710 N N . GLN A 1 93 ? 12.041 4.824 -31.162 1.00 95.50 93 GLN A N 1
ATOM 711 C CA . GLN A 1 93 ? 10.798 4.687 -30.419 1.00 95.50 93 GLN A CA 1
ATOM 712 C C . GLN A 1 93 ? 11.020 4.962 -28.932 1.00 95.50 93 GLN A C 1
ATOM 714 O O . GLN A 1 93 ? 12.128 4.863 -28.400 1.00 95.50 93 GLN A O 1
ATOM 719 N N . ILE A 1 94 ? 9.923 5.275 -28.262 1.00 95.44 94 ILE A N 1
ATOM 720 C CA . ILE A 1 94 ? 9.789 5.342 -26.817 1.00 95.44 94 ILE A CA 1
ATOM 721 C C . ILE A 1 94 ? 9.214 4.010 -26.350 1.00 95.44 94 ILE A C 1
ATOM 723 O O . ILE A 1 94 ? 8.330 3.431 -26.985 1.00 95.44 94 ILE A O 1
ATOM 727 N N . SER A 1 95 ? 9.722 3.529 -25.227 1.00 94.81 95 SER A N 1
ATOM 728 C CA . SER A 1 95 ? 9.219 2.349 -24.534 1.00 94.81 95 SER A CA 1
ATOM 729 C C . SER A 1 95 ? 8.912 2.663 -23.079 1.00 94.81 95 SER A C 1
ATOM 731 O O . SER A 1 95 ? 9.569 3.507 -22.457 1.00 94.81 95 SER A O 1
ATOM 733 N N . GLU A 1 96 ? 7.897 1.985 -22.556 1.00 93.81 96 GLU A N 1
ATOM 734 C CA . GLU A 1 96 ? 7.357 2.187 -21.216 1.00 93.81 96 GLU A CA 1
ATOM 735 C C . GLU A 1 96 ? 7.252 0.860 -20.476 1.00 93.81 96 GLU A C 1
ATOM 737 O O 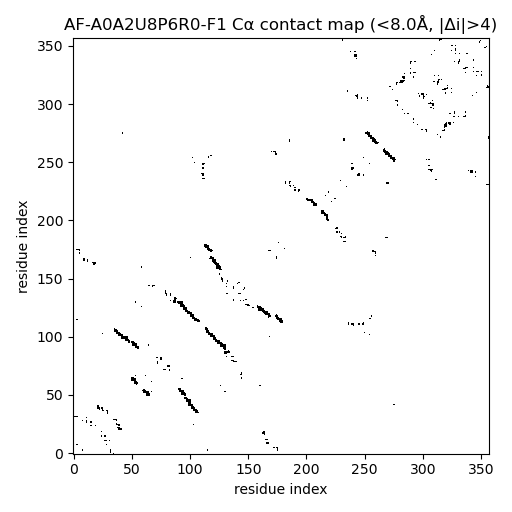. GLU A 1 96 ? 6.954 -0.179 -21.066 1.00 93.81 96 GLU A O 1
ATOM 742 N N . TRP A 1 97 ? 7.482 0.910 -19.165 1.00 93.38 97 TRP A N 1
ATOM 743 C CA . TRP A 1 97 ? 7.260 -0.227 -18.282 1.00 93.38 97 TRP A CA 1
ATOM 744 C C . TRP A 1 97 ? 5.902 -0.107 -17.616 1.00 93.38 97 TRP A C 1
ATOM 746 O O . TRP A 1 97 ? 5.623 0.869 -16.916 1.00 93.38 97 TRP A O 1
ATOM 756 N N . HIS A 1 98 ? 5.112 -1.151 -17.806 1.00 91.62 98 HIS A N 1
ATOM 757 C CA . HIS A 1 98 ? 3.792 -1.324 -17.228 1.00 91.62 98 HIS A CA 1
ATOM 758 C C . HIS A 1 98 ? 3.861 -2.473 -16.255 1.00 91.62 98 HIS A C 1
ATOM 760 O O . HIS A 1 98 ? 4.523 -3.474 -16.535 1.00 91.62 98 HIS A O 1
ATOM 766 N N . GLY A 1 99 ? 3.203 -2.337 -15.117 1.00 91.94 99 GLY A N 1
ATOM 767 C CA . GLY A 1 99 ? 3.263 -3.348 -14.084 1.00 91.94 99 GLY A CA 1
ATOM 768 C C . GLY A 1 99 ? 1.956 -3.527 -13.355 1.00 91.94 99 GLY A C 1
ATOM 769 O O . GLY A 1 99 ? 1.103 -2.643 -13.337 1.00 91.94 99 GLY A O 1
ATOM 770 N N . ASN A 1 100 ? 1.853 -4.684 -12.716 1.00 92.25 100 ASN A N 1
ATOM 771 C CA . ASN A 1 100 ? 0.857 -4.936 -11.695 1.00 92.25 100 ASN A CA 1
ATOM 772 C C . ASN A 1 100 ? 1.545 -5.215 -10.355 1.00 92.25 100 ASN A C 1
ATOM 774 O O . ASN A 1 100 ? 2.598 -5.865 -10.317 1.00 92.25 100 ASN A O 1
ATOM 778 N N . SER A 1 101 ? 0.972 -4.720 -9.258 1.00 92.75 101 SER A N 1
ATOM 779 C CA . SER A 1 101 ? 1.512 -4.939 -7.913 1.00 92.75 101 SER A CA 1
ATOM 780 C C . SER A 1 101 ? 1.404 -6.418 -7.519 1.00 92.75 101 SER A C 1
ATOM 782 O O . SER A 1 101 ? 0.331 -7.016 -7.557 1.00 92.75 101 SER A O 1
ATOM 784 N N . VAL A 1 102 ? 2.511 -7.004 -7.067 1.00 95.19 102 VAL A N 1
ATOM 785 C CA . VAL A 1 102 ? 2.556 -8.354 -6.487 1.00 95.19 102 VAL A CA 1
ATOM 786 C C . VAL A 1 102 ? 3.186 -8.276 -5.108 1.00 95.19 102 VAL A C 1
ATOM 788 O O . VAL A 1 102 ? 4.212 -7.628 -4.912 1.00 95.19 102 VAL A O 1
ATOM 791 N N . TYR A 1 103 ? 2.589 -8.953 -4.138 1.00 96.06 103 TYR A N 1
ATOM 792 C CA . TYR A 1 103 ? 3.106 -9.015 -2.780 1.00 96.06 103 TYR A CA 1
ATOM 793 C C . TYR A 1 103 ? 3.548 -10.431 -2.447 1.00 96.06 103 TYR A C 1
ATOM 795 O O . TYR A 1 103 ? 2.852 -11.387 -2.781 1.00 96.06 103 TYR A O 1
ATOM 803 N N . ALA A 1 104 ? 4.683 -10.563 -1.765 1.00 97.50 104 ALA A N 1
ATOM 804 C CA . ALA A 1 104 ? 5.110 -11.816 -1.157 1.00 97.50 104 ALA A CA 1
ATOM 805 C C . ALA A 1 104 ? 5.100 -11.697 0.369 1.00 97.50 104 ALA A C 1
ATOM 807 O O . ALA A 1 104 ? 5.505 -10.672 0.919 1.00 97.50 104 ALA A O 1
ATOM 808 N N . PHE A 1 105 ? 4.673 -12.751 1.056 1.00 97.69 105 PHE A N 1
ATOM 809 C CA . PHE A 1 105 ? 4.513 -12.776 2.505 1.00 97.69 105 PHE A CA 1
ATOM 810 C C . PHE A 1 105 ? 5.121 -14.035 3.095 1.00 97.69 105 PHE A C 1
ATOM 812 O O . PHE A 1 105 ? 4.906 -15.121 2.562 1.00 97.69 105 PHE A O 1
ATOM 819 N N . ALA A 1 106 ? 5.809 -13.902 4.225 1.00 97.44 106 ALA A N 1
ATOM 820 C CA . ALA A 1 106 ? 6.264 -15.046 5.005 1.00 97.44 106 ALA A CA 1
ATOM 821 C C . ALA A 1 106 ? 6.085 -14.790 6.508 1.00 97.44 106 ALA A C 1
ATOM 823 O O . ALA A 1 106 ? 6.524 -13.743 6.996 1.00 97.44 106 ALA A O 1
ATOM 824 N N . PRO A 1 107 ? 5.481 -15.723 7.267 1.00 97.19 107 PRO A N 1
ATOM 825 C CA . PRO A 1 107 ? 5.335 -15.580 8.708 1.00 97.19 107 PRO A CA 1
ATOM 826 C C . PRO A 1 107 ? 6.698 -15.602 9.407 1.00 97.19 107 PRO A C 1
ATOM 828 O O . PRO A 1 107 ? 7.590 -16.370 9.050 1.00 97.19 107 PRO A O 1
ATOM 831 N N . THR A 1 108 ? 6.835 -14.790 10.451 1.00 96.44 108 THR A N 1
ATOM 832 C CA . THR A 1 108 ? 7.984 -14.787 11.370 1.00 96.44 108 THR A CA 1
ATOM 833 C C . THR A 1 108 ? 7.601 -15.212 12.789 1.00 96.44 108 THR A C 1
ATOM 835 O O . THR A 1 108 ? 8.477 -15.382 13.636 1.00 96.44 108 THR A O 1
ATOM 838 N N . GLY A 1 109 ? 6.305 -15.428 13.051 1.00 95.06 109 GLY A N 1
ATOM 839 C CA . GLY A 1 109 ? 5.766 -15.744 14.373 1.00 95.06 109 GLY A CA 1
ATOM 840 C C . GLY A 1 109 ? 4.230 -15.842 14.415 1.00 95.06 109 GLY A C 1
ATOM 841 O O . GLY A 1 109 ? 3.557 -15.827 13.377 1.00 95.06 109 GLY A O 1
ATOM 842 N N . PRO A 1 110 ? 3.643 -16.010 15.613 1.00 94.62 110 PRO A N 1
ATOM 843 C CA . PRO A 1 110 ? 2.206 -16.226 15.783 1.00 94.62 110 PRO A CA 1
ATOM 844 C C . PRO A 1 110 ? 1.361 -14.941 15.802 1.00 94.62 110 PRO A C 1
ATOM 846 O O . PRO A 1 110 ? 0.166 -15.035 15.552 1.00 94.62 110 PRO A O 1
ATOM 849 N N . GLY A 1 111 ? 1.942 -13.770 16.076 1.00 96.12 111 GLY A N 1
ATOM 850 C CA . GLY A 1 111 ? 1.207 -12.504 16.142 1.00 96.12 111 GLY A CA 1
ATOM 851 C C . GLY A 1 111 ? 0.711 -12.012 14.781 1.00 96.12 111 GLY A C 1
ATOM 852 O O . GLY A 1 111 ? 1.188 -12.447 13.727 1.00 96.12 111 GLY A O 1
ATOM 853 N N . ALA A 1 112 ? -0.225 -11.063 14.795 1.00 97.25 112 ALA A N 1
ATOM 854 C CA . ALA A 1 112 ? -0.806 -10.492 13.580 1.00 97.25 112 ALA A CA 1
ATOM 855 C C . ALA A 1 112 ? 0.236 -9.738 12.742 1.00 97.25 112 ALA A C 1
ATOM 857 O O . ALA A 1 112 ? 0.196 -9.799 11.518 1.00 97.25 112 ALA A O 1
ATOM 858 N N . ALA A 1 113 ? 1.196 -9.080 13.400 1.00 97.75 113 ALA A N 1
ATOM 859 C CA . ALA A 1 113 ? 2.296 -8.339 12.773 1.00 97.75 113 ALA A CA 1
ATOM 860 C C . ALA A 1 113 ? 3.573 -9.179 12.544 1.00 97.75 113 ALA A C 1
ATOM 862 O O . ALA A 1 113 ? 4.606 -8.640 12.133 1.00 97.75 113 ALA A O 1
ATOM 863 N N . ASP A 1 114 ? 3.534 -10.486 12.827 1.00 97.00 114 ASP A N 1
ATOM 864 C CA . ASP A 1 114 ? 4.698 -11.374 12.731 1.00 97.00 114 ASP A CA 1
ATOM 865 C C . ASP A 1 114 ? 4.858 -11.957 11.337 1.00 97.00 114 ASP A C 1
ATOM 867 O O . ASP A 1 114 ? 4.663 -13.154 11.104 1.00 97.00 114 ASP A O 1
ATOM 871 N N . TYR A 1 115 ? 5.211 -11.090 10.396 1.00 97.75 115 TYR A N 1
ATOM 872 C CA . TYR A 1 115 ? 5.533 -11.488 9.038 1.00 97.75 115 TYR A CA 1
ATOM 873 C C . TYR A 1 115 ? 6.465 -10.490 8.349 1.00 97.75 115 TYR A C 1
ATOM 875 O O . TYR A 1 115 ? 6.605 -9.326 8.743 1.00 97.75 115 TYR A O 1
ATOM 883 N N . VAL A 1 116 ? 7.122 -10.982 7.303 1.00 97.12 116 VAL A N 1
ATOM 884 C CA . VAL A 1 116 ? 7.777 -10.166 6.284 1.00 97.12 116 VAL A CA 1
ATOM 885 C C . VAL A 1 116 ? 6.810 -9.992 5.124 1.00 97.12 116 VAL A C 1
ATOM 887 O O . VAL A 1 116 ? 6.166 -10.953 4.708 1.00 97.12 116 VAL A O 1
ATOM 890 N N . GLN A 1 117 ? 6.746 -8.778 4.594 1.00 96.81 117 GLN A N 1
ATOM 891 C CA . GLN A 1 117 ? 6.088 -8.447 3.342 1.00 96.81 117 GLN A CA 1
ATOM 892 C C . GLN A 1 117 ? 7.122 -7.925 2.344 1.00 96.81 117 GLN A C 1
ATOM 894 O O . GLN A 1 117 ? 7.995 -7.133 2.704 1.00 96.81 117 GLN A O 1
ATOM 899 N N . ILE A 1 118 ? 6.990 -8.328 1.086 1.00 96.44 118 ILE A N 1
ATOM 900 C CA . ILE A 1 118 ? 7.780 -7.824 -0.032 1.00 96.44 118 ILE A CA 1
ATOM 901 C C . ILE A 1 118 ? 6.820 -7.254 -1.072 1.00 96.44 118 ILE A C 1
ATOM 903 O O . ILE A 1 118 ? 5.915 -7.965 -1.497 1.00 96.44 118 ILE A O 1
ATOM 907 N N . ARG A 1 119 ? 7.010 -5.996 -1.481 1.00 95.44 119 ARG A N 1
ATOM 908 C CA . ARG A 1 119 ? 6.271 -5.370 -2.584 1.00 95.44 119 ARG A CA 1
ATOM 909 C C . ARG A 1 119 ? 7.092 -5.459 -3.867 1.00 95.44 119 ARG A C 1
ATOM 911 O O . ARG A 1 119 ? 8.221 -4.967 -3.942 1.00 95.44 119 ARG A O 1
ATOM 918 N N . LEU A 1 120 ? 6.500 -6.081 -4.871 1.00 95.38 120 LEU A N 1
ATOM 919 C CA . LEU A 1 120 ? 7.070 -6.330 -6.183 1.00 95.38 120 LEU A CA 1
ATOM 920 C C . LEU A 1 120 ? 6.136 -5.788 -7.267 1.00 95.38 120 LEU A C 1
ATOM 922 O O . LEU A 1 120 ? 4.953 -5.551 -7.038 1.00 95.38 120 LEU A O 1
ATOM 926 N N . GLY A 1 121 ? 6.690 -5.614 -8.454 1.00 94.81 121 GLY A N 1
ATOM 927 C CA . GLY A 1 121 ? 5.968 -5.386 -9.690 1.00 94.81 121 GLY A CA 1
ATOM 928 C C . GLY A 1 121 ? 6.174 -6.553 -10.633 1.00 94.81 121 GLY A C 1
ATOM 929 O O . GLY A 1 121 ? 7.323 -6.947 -10.836 1.00 94.81 121 GLY A O 1
ATOM 930 N N . LEU A 1 122 ? 5.102 -7.087 -11.212 1.00 95.31 122 LEU A N 1
ATOM 931 C CA . LEU A 1 122 ? 5.191 -7.940 -12.395 1.00 95.31 122 LEU A CA 1
ATOM 932 C C . LEU A 1 122 ? 5.106 -7.036 -13.622 1.00 95.31 122 LEU A C 1
ATOM 934 O O . LEU A 1 122 ? 4.034 -6.521 -13.927 1.00 95.31 122 LEU A O 1
ATOM 938 N N . GLU A 1 123 ? 6.245 -6.791 -14.266 1.00 94.69 123 GLU A N 1
ATOM 939 C CA . GLU A 1 123 ? 6.391 -5.716 -15.245 1.00 94.69 123 GLU A CA 1
ATOM 940 C C . GLU A 1 123 ? 6.707 -6.221 -16.651 1.00 94.69 123 GLU A C 1
ATOM 942 O O . GLU A 1 123 ? 7.519 -7.132 -16.838 1.00 94.69 123 GLU A O 1
ATOM 947 N N . VAL A 1 124 ? 6.110 -5.562 -17.640 1.00 93.69 124 VAL A N 1
ATOM 948 C CA . VAL A 1 124 ? 6.326 -5.768 -19.074 1.00 93.69 124 VAL A CA 1
ATOM 949 C C . VAL A 1 124 ? 6.749 -4.439 -19.695 1.00 93.69 124 VAL A C 1
ATOM 951 O O . VAL A 1 124 ? 6.228 -3.381 -19.337 1.00 93.69 124 VAL A O 1
ATOM 954 N N . GLU A 1 125 ? 7.710 -4.486 -20.611 1.00 93.81 125 GLU A N 1
ATOM 955 C CA . GLU A 1 125 ? 8.118 -3.337 -21.414 1.00 93.81 125 GLU A CA 1
ATOM 956 C C . GLU A 1 125 ? 7.422 -3.356 -22.760 1.00 93.81 125 GLU A C 1
ATOM 958 O O . GLU A 1 125 ? 7.498 -4.340 -23.497 1.00 93.81 125 GLU A O 1
ATOM 963 N N . TRP A 1 126 ? 6.814 -2.229 -23.095 1.00 91.94 126 TRP A N 1
ATOM 964 C CA . TRP A 1 126 ? 6.039 -2.046 -24.306 1.00 91.94 126 TRP A CA 1
ATOM 965 C C . TRP A 1 126 ? 6.657 -0.966 -25.171 1.00 91.94 126 TRP A C 1
ATOM 967 O O . TRP A 1 126 ? 7.139 0.054 -24.674 1.00 91.94 126 TRP A O 1
ATOM 977 N N . ARG A 1 127 ? 6.587 -1.157 -26.486 1.00 92.50 127 ARG A N 1
ATOM 978 C CA . ARG A 1 127 ? 6.815 -0.091 -27.455 1.00 92.50 127 ARG A CA 1
ATOM 979 C C . ARG A 1 127 ? 5.625 0.866 -27.419 1.00 92.50 127 ARG A C 1
ATOM 981 O O . ARG A 1 127 ? 4.546 0.534 -27.901 1.00 92.50 127 ARG A O 1
ATOM 988 N N . ALA A 1 128 ? 5.846 2.047 -26.856 1.00 91.50 128 ALA A N 1
ATOM 989 C CA . ALA A 1 128 ? 4.805 3.028 -26.579 1.00 91.50 128 ALA A CA 1
ATOM 990 C C . ALA A 1 128 ? 4.503 3.925 -27.792 1.00 91.50 128 ALA A C 1
ATOM 992 O O . ALA A 1 128 ? 3.352 4.270 -28.043 1.00 91.50 128 ALA A O 1
ATOM 993 N N . GLY A 1 129 ? 5.518 4.274 -28.588 1.00 91.81 129 GLY A N 1
ATOM 994 C CA . GLY A 1 129 ? 5.317 5.079 -29.794 1.00 91.81 129 GLY A CA 1
ATOM 995 C C . GLY A 1 129 ? 6.598 5.708 -30.341 1.00 91.81 129 GLY A C 1
ATOM 996 O O . GLY A 1 129 ? 7.682 5.426 -29.834 1.00 91.81 129 GLY A O 1
ATOM 997 N N . PRO A 1 130 ? 6.502 6.573 -31.364 1.00 94.12 130 PRO A N 1
ATOM 998 C CA . PRO A 1 130 ? 7.665 7.203 -31.981 1.00 94.12 130 PRO A CA 1
ATOM 999 C C . PRO A 1 130 ? 8.337 8.223 -31.053 1.00 94.12 130 PRO A C 1
ATOM 1001 O O . PRO A 1 130 ? 7.688 8.836 -30.200 1.00 94.12 130 PRO A O 1
ATOM 1004 N N . ILE A 1 131 ? 9.639 8.453 -31.269 1.00 96.12 131 ILE A N 1
ATOM 1005 C CA . ILE A 1 131 ? 10.448 9.391 -30.471 1.00 96.12 131 ILE A CA 1
ATOM 1006 C C . ILE A 1 131 ? 9.911 10.832 -30.475 1.00 96.12 131 ILE A C 1
ATOM 1008 O O . ILE A 1 131 ? 10.068 11.554 -29.493 1.00 96.12 131 ILE A O 1
ATOM 1012 N N . VAL A 1 132 ? 9.257 11.240 -31.565 1.00 95.25 132 VAL A N 1
ATOM 1013 C CA . VAL A 1 132 ? 8.478 12.478 -31.697 1.00 95.25 132 VAL A CA 1
ATOM 1014 C C . VAL A 1 132 ? 7.245 12.201 -32.555 1.00 95.25 132 VAL A C 1
ATOM 1016 O O . VAL A 1 132 ? 7.281 11.312 -33.406 1.00 95.25 132 VAL A O 1
ATOM 1019 N N . ASN A 1 133 ? 6.163 12.967 -32.391 1.00 92.81 133 ASN A N 1
ATOM 1020 C CA . ASN A 1 133 ? 5.012 12.847 -33.289 1.00 92.81 133 ASN A CA 1
ATOM 1021 C C . ASN A 1 133 ? 5.417 13.246 -34.731 1.00 92.81 133 ASN A C 1
ATOM 1023 O O . ASN A 1 133 ? 5.817 14.393 -34.947 1.00 92.81 133 ASN A O 1
ATOM 1027 N N . PRO A 1 134 ? 5.296 12.358 -35.740 1.00 91.88 134 PRO A N 1
ATOM 1028 C CA . PRO A 1 134 ? 5.763 12.654 -37.099 1.00 91.88 134 PRO A CA 1
ATOM 1029 C C . PRO A 1 134 ? 4.953 13.738 -37.820 1.00 91.88 134 PRO A C 1
ATOM 1031 O O . PRO A 1 134 ? 5.446 14.396 -38.733 1.00 91.88 134 PRO A O 1
ATOM 1034 N N . THR A 1 135 ? 3.693 13.914 -37.422 1.00 91.31 135 THR A N 1
ATOM 1035 C CA . THR A 1 135 ? 2.718 14.783 -38.103 1.00 91.31 135 THR A CA 1
ATOM 1036 C C . THR A 1 135 ? 2.442 16.081 -37.356 1.00 91.31 135 THR A C 1
ATOM 1038 O O . THR A 1 135 ? 1.936 17.038 -37.940 1.00 91.31 135 THR A O 1
ATOM 1041 N N . TYR A 1 136 ? 2.807 16.134 -36.078 1.00 90.56 136 TYR A N 1
ATOM 1042 C CA . TYR A 1 136 ? 2.549 17.262 -35.203 1.00 90.56 136 TYR A CA 1
ATOM 1043 C C . TYR A 1 136 ? 3.839 17.691 -34.512 1.00 90.56 136 TYR A C 1
ATOM 1045 O O . TYR A 1 136 ? 4.480 16.917 -33.804 1.00 90.56 136 TYR A O 1
ATOM 1053 N N . ARG A 1 137 ? 4.224 18.949 -34.726 1.00 92.38 137 ARG A N 1
ATOM 1054 C CA . ARG A 1 137 ? 5.400 19.537 -34.090 1.00 92.38 137 ARG A CA 1
ATOM 1055 C C . ARG A 1 137 ? 5.071 19.897 -32.631 1.00 92.38 137 ARG A C 1
ATOM 1057 O O . ARG A 1 137 ? 4.143 20.680 -32.430 1.00 92.38 137 ARG A O 1
ATOM 1064 N N . PRO A 1 138 ? 5.862 19.435 -31.646 1.00 91.94 138 PRO A N 1
ATOM 1065 C CA . PRO A 1 138 ? 5.697 19.838 -30.251 1.00 91.94 138 PRO A CA 1
ATOM 1066 C C . PRO A 1 138 ? 5.894 21.348 -30.050 1.00 91.94 138 PRO A C 1
ATOM 1068 O O . PRO A 1 138 ? 6.744 21.965 -30.700 1.00 91.94 138 PRO A O 1
ATOM 1071 N N . TRP A 1 139 ? 5.143 21.948 -29.127 1.00 87.56 139 TRP A N 1
ATOM 1072 C CA . TRP A 1 139 ? 5.180 23.397 -28.862 1.00 87.56 139 TRP A CA 1
ATOM 1073 C C . TRP A 1 139 ? 6.172 23.800 -27.777 1.00 87.56 139 TRP A C 1
ATOM 1075 O O . TRP A 1 139 ? 6.571 24.963 -27.703 1.00 87.56 139 TRP A O 1
ATOM 1085 N N . GLY A 1 140 ? 6.568 22.861 -26.919 1.00 91.94 140 GLY A N 1
ATOM 1086 C CA . GLY A 1 140 ? 7.388 23.158 -25.753 1.00 91.94 140 GLY A CA 1
ATOM 1087 C C . GLY A 1 140 ? 8.228 21.979 -25.284 1.00 91.94 140 GLY A C 1
ATOM 1088 O O . GLY A 1 140 ? 7.927 20.820 -25.559 1.00 91.94 140 GLY A O 1
ATOM 1089 N N . LYS A 1 141 ? 9.269 22.286 -24.500 1.00 92.81 141 LYS A N 1
ATOM 1090 C CA . LYS A 1 141 ? 10.120 21.277 -23.853 1.00 92.81 141 LYS A CA 1
ATOM 1091 C C . LYS A 1 141 ? 9.300 20.307 -22.993 1.00 92.81 141 LYS A C 1
ATOM 1093 O O . LYS A 1 141 ? 9.617 19.128 -22.959 1.00 92.81 141 LYS A O 1
ATOM 1098 N N . GLY A 1 142 ? 8.246 20.788 -22.329 1.00 92.19 142 GLY A N 1
ATOM 1099 C CA . GLY A 1 142 ? 7.359 19.938 -21.528 1.00 92.19 142 GLY A CA 1
ATOM 1100 C C . GLY A 1 142 ? 6.748 18.799 -22.344 1.00 92.19 142 GLY A C 1
ATOM 1101 O O . GLY A 1 142 ? 6.833 17.655 -21.928 1.00 92.19 142 GLY A O 1
ATOM 1102 N N . GLU A 1 143 ? 6.254 19.102 -23.543 1.00 92.25 143 GLU A N 1
ATOM 1103 C CA . GLU A 1 143 ? 5.639 18.124 -24.447 1.00 92.25 143 GLU A CA 1
ATOM 1104 C C . GLU A 1 143 ? 6.661 17.140 -25.041 1.00 92.25 143 GLU A C 1
ATOM 1106 O O . GLU A 1 143 ? 6.331 16.000 -25.329 1.00 92.25 143 GLU A O 1
ATOM 1111 N N . LEU A 1 144 ? 7.930 17.546 -25.180 1.00 92.75 144 LEU A N 1
ATOM 1112 C CA . LEU A 1 144 ? 9.012 16.617 -25.515 1.00 92.75 144 LEU A CA 1
ATOM 1113 C C . LEU A 1 144 ? 9.360 15.699 -24.342 1.00 92.75 144 LEU A C 1
ATOM 1115 O O . LEU A 1 144 ? 9.676 14.542 -24.557 1.00 92.75 144 LEU A O 1
ATOM 1119 N N . LEU A 1 145 ? 9.355 16.180 -23.100 1.00 92.81 145 LEU A N 1
ATOM 1120 C CA . LEU A 1 145 ? 9.756 15.354 -21.955 1.00 92.81 145 LEU A CA 1
ATOM 1121 C C . LEU A 1 145 ? 8.621 14.497 -21.388 1.00 92.81 145 LEU A C 1
ATOM 1123 O O . LEU A 1 145 ? 8.892 13.509 -20.703 1.00 92.81 145 LEU A O 1
ATOM 1127 N N . ASP A 1 146 ? 7.380 14.879 -21.661 1.00 90.31 146 ASP A N 1
ATOM 1128 C CA . ASP A 1 146 ? 6.176 14.141 -21.311 1.00 90.31 146 ASP A CA 1
ATOM 1129 C C . ASP A 1 146 ? 5.197 14.132 -22.504 1.00 90.31 146 ASP A C 1
ATOM 1131 O O . ASP A 1 146 ? 4.325 14.998 -22.612 1.00 90.31 146 ASP A O 1
ATOM 1135 N N . PRO A 1 147 ? 5.415 13.221 -23.469 1.00 89.50 147 PRO A N 1
ATOM 1136 C CA . PRO A 1 147 ? 4.721 13.221 -24.751 1.00 89.50 147 PRO A CA 1
ATOM 1137 C C . PRO A 1 147 ? 3.256 12.805 -24.634 1.00 89.50 147 PRO A C 1
ATOM 1139 O O . PRO A 1 147 ? 2.936 11.650 -24.371 1.00 89.50 147 PRO A O 1
ATOM 1142 N N . SER A 1 148 ? 2.358 13.736 -24.949 1.00 87.12 148 SER A N 1
ATOM 1143 C CA . SER A 1 148 ? 0.907 13.509 -25.000 1.00 87.12 148 SER A CA 1
ATOM 1144 C C . SER A 1 148 ? 0.450 12.639 -26.178 1.00 87.12 148 SER A C 1
ATOM 1146 O O . SER A 1 148 ? -0.697 12.202 -26.206 1.00 87.12 148 SER A O 1
ATOM 1148 N N . TRP A 1 149 ? 1.320 12.402 -27.168 1.00 89.00 149 TRP A N 1
ATOM 1149 C CA . TRP A 1 149 ? 1.022 11.563 -28.334 1.00 89.00 149 TRP A CA 1
ATOM 1150 C C . TRP A 1 149 ? 1.228 10.067 -28.084 1.00 89.00 149 TRP A C 1
ATOM 1152 O O . TRP A 1 149 ? 0.929 9.272 -28.973 1.00 89.00 149 TRP A O 1
ATOM 1162 N N . ILE A 1 150 ? 1.764 9.678 -26.924 1.00 86.56 150 ILE A N 1
ATOM 1163 C CA . ILE A 1 150 ? 1.770 8.278 -26.502 1.00 86.56 150 ILE A CA 1
ATOM 1164 C C . ILE A 1 150 ? 0.363 7.944 -26.009 1.00 86.56 150 ILE A C 1
ATOM 1166 O O . ILE A 1 150 ? -0.130 8.548 -25.057 1.00 86.56 150 ILE A O 1
ATOM 1170 N N . THR A 1 151 ? -0.288 7.000 -26.685 1.00 78.12 151 THR A N 1
ATOM 1171 C CA . THR A 1 151 ? -1.623 6.520 -26.333 1.00 78.12 151 THR A CA 1
ATOM 1172 C C . THR A 1 151 ? -1.546 5.137 -25.707 1.00 78.12 151 THR A C 1
ATOM 1174 O O . THR A 1 151 ? -0.762 4.277 -26.100 1.00 78.12 151 THR A O 1
ATOM 1177 N N . HIS A 1 152 ? -2.403 4.922 -24.719 1.00 77.12 152 HIS A N 1
ATOM 1178 C CA . HIS A 1 152 ? -2.403 3.738 -23.860 1.00 77.12 152 HIS A CA 1
ATOM 1179 C C . HIS A 1 152 ? -3.471 2.707 -24.255 1.00 77.12 152 HIS A C 1
ATOM 1181 O O . HIS A 1 152 ? -3.645 1.693 -23.589 1.00 77.12 152 HIS A O 1
ATOM 1187 N N . GLU A 1 153 ? -4.191 2.983 -25.342 1.00 66.56 153 GLU A N 1
ATOM 1188 C CA . GLU A 1 153 ? -5.344 2.211 -25.814 1.00 66.56 153 GLU A CA 1
ATOM 1189 C C . GLU A 1 153 ? -4.939 1.015 -26.701 1.00 66.56 153 GLU A C 1
ATOM 1191 O O . GLU A 1 153 ? -5.732 0.097 -26.886 1.00 66.56 153 GLU A O 1
ATOM 1196 N N . ASP A 1 154 ? -3.689 0.976 -27.186 1.00 62.75 154 ASP A N 1
ATOM 1197 C CA . ASP A 1 154 ? -3.205 0.001 -28.174 1.00 62.75 154 ASP A CA 1
ATOM 1198 C C . ASP A 1 154 ? -2.154 -0.974 -27.607 1.00 62.75 154 ASP A C 1
ATOM 1200 O O . ASP A 1 154 ? -1.130 -1.238 -28.253 1.00 62.75 154 ASP A O 1
ATOM 1204 N N . MET A 1 155 ? -2.346 -1.479 -26.387 1.00 72.31 155 MET A N 1
ATOM 1205 C CA . MET A 1 155 ? -1.467 -2.511 -25.826 1.00 72.31 155 MET A CA 1
ATOM 1206 C C . MET A 1 155 ? -1.803 -3.892 -26.413 1.00 72.31 155 MET A C 1
ATOM 1208 O O . MET A 1 155 ? -2.725 -4.564 -25.958 1.00 72.31 155 MET A O 1
ATOM 1212 N N . SER A 1 156 ? -1.051 -4.318 -27.429 1.00 79.94 156 SER A N 1
ATOM 1213 C CA . SER A 1 156 ? -1.075 -5.665 -28.024 1.00 79.94 156 SER A CA 1
ATOM 1214 C C . SER A 1 156 ? 0.275 -6.414 -27.950 1.00 79.94 156 SER A C 1
ATOM 1216 O O . SER A 1 156 ? 1.337 -5.801 -28.060 1.00 79.94 156 SER A O 1
ATOM 1218 N N . ASP A 1 157 ? 0.255 -7.742 -27.784 1.00 82.31 157 ASP A N 1
ATOM 1219 C CA . ASP A 1 157 ? 1.454 -8.575 -27.539 1.00 82.31 157 ASP A CA 1
ATOM 1220 C C . ASP A 1 157 ? 2.609 -8.372 -28.546 1.00 82.31 157 ASP A C 1
ATOM 1222 O O . ASP A 1 157 ? 3.775 -8.555 -28.203 1.00 82.31 157 ASP A O 1
ATOM 1226 N N . ASP A 1 158 ? 2.321 -7.947 -29.781 1.00 84.06 158 ASP A N 1
ATOM 1227 C CA . ASP A 1 158 ? 3.320 -7.623 -30.810 1.00 84.06 158 ASP A CA 1
ATOM 1228 C C . ASP A 1 158 ? 4.189 -6.395 -30.482 1.00 84.06 158 ASP A C 1
ATOM 1230 O O . ASP A 1 158 ? 5.246 -6.201 -31.088 1.00 84.06 158 ASP A O 1
ATOM 1234 N N . LYS A 1 159 ? 3.777 -5.575 -29.511 1.00 87.06 159 LYS A N 1
ATOM 1235 C CA . LYS A 1 159 ? 4.523 -4.408 -29.024 1.00 87.06 159 LYS A CA 1
ATOM 1236 C C . LYS A 1 159 ? 5.388 -4.707 -27.801 1.00 87.06 159 LYS A C 1
ATOM 1238 O O . LYS A 1 159 ? 6.099 -3.807 -27.346 1.00 87.06 159 LYS A O 1
ATOM 1243 N N . VAL A 1 160 ? 5.353 -5.926 -27.265 1.00 91.31 160 VAL A N 1
ATOM 1244 C CA . VAL A 1 160 ? 6.162 -6.311 -26.103 1.00 91.31 160 VAL A CA 1
ATOM 1245 C C . VAL A 1 160 ? 7.635 -6.413 -26.498 1.00 91.31 160 VAL A C 1
ATOM 1247 O O . VAL A 1 160 ? 8.008 -7.135 -27.419 1.00 91.31 160 VAL A O 1
ATOM 1250 N N . ILE A 1 161 ? 8.485 -5.684 -25.776 1.00 91.75 161 ILE A N 1
ATOM 1251 C CA . ILE A 1 161 ? 9.943 -5.685 -25.953 1.00 91.75 161 ILE A CA 1
ATOM 1252 C C . ILE A 1 161 ? 10.599 -6.642 -24.953 1.00 91.75 161 ILE A C 1
ATOM 1254 O O . ILE A 1 161 ? 11.541 -7.356 -25.297 1.00 91.75 161 ILE A O 1
ATOM 1258 N N . ALA A 1 162 ? 10.123 -6.653 -23.705 1.00 91.38 162 ALA A N 1
ATOM 1259 C CA . ALA A 1 162 ? 10.695 -7.455 -22.628 1.00 91.38 162 ALA A CA 1
ATOM 1260 C C . ALA A 1 162 ? 9.671 -7.755 -21.524 1.00 91.38 162 ALA A C 1
ATOM 1262 O O . ALA A 1 162 ? 8.701 -7.025 -21.340 1.00 91.38 162 ALA A O 1
ATOM 1263 N N . GLY A 1 163 ? 9.941 -8.792 -20.730 1.00 91.19 163 GLY A N 1
ATOM 1264 C CA . GLY A 1 163 ? 9.050 -9.243 -19.660 1.00 91.19 163 GLY A CA 1
ATOM 1265 C C . GLY A 1 163 ? 8.061 -10.329 -20.117 1.00 91.19 163 GLY A C 1
ATOM 1266 O O . GLY A 1 163 ? 8.189 -10.842 -21.227 1.00 91.19 163 GLY A O 1
ATOM 1267 N N . PRO A 1 164 ? 7.111 -10.723 -19.253 1.00 93.44 164 PRO A N 1
ATOM 1268 C CA . PRO A 1 164 ? 6.923 -10.218 -17.896 1.00 93.44 164 PRO A CA 1
ATOM 1269 C C . PRO A 1 164 ? 8.051 -10.664 -16.958 1.00 93.44 164 PRO A C 1
ATOM 1271 O O . PRO A 1 164 ? 8.554 -11.786 -17.046 1.00 93.44 164 PRO A O 1
ATOM 1274 N N . LEU A 1 165 ? 8.482 -9.774 -16.069 1.00 95.06 165 LEU A N 1
ATOM 1275 C CA . LEU A 1 165 ? 9.514 -10.057 -15.072 1.00 95.06 165 LEU A CA 1
ATOM 1276 C C . LEU A 1 165 ? 9.210 -9.349 -13.754 1.00 95.06 165 LEU A C 1
ATOM 1278 O O . LEU A 1 165 ? 8.605 -8.279 -13.732 1.00 95.06 165 LEU A O 1
ATOM 1282 N N . TYR A 1 166 ? 9.680 -9.925 -12.653 1.00 95.81 166 TYR A N 1
ATOM 1283 C CA . TYR A 1 166 ? 9.499 -9.340 -11.332 1.00 95.81 166 TYR A CA 1
ATOM 1284 C C . TYR A 1 166 ? 10.579 -8.306 -11.009 1.00 95.81 166 TYR A C 1
ATOM 1286 O O . TYR A 1 166 ? 11.772 -8.555 -11.190 1.00 95.81 166 TYR A O 1
ATOM 1294 N N . ARG A 1 167 ? 10.172 -7.161 -10.458 1.00 94.00 167 ARG A N 1
ATOM 1295 C CA . ARG A 1 167 ? 11.073 -6.144 -9.893 1.00 94.00 167 ARG A CA 1
ATOM 1296 C C . ARG A 1 167 ? 10.635 -5.728 -8.509 1.00 94.00 167 ARG A C 1
ATOM 1298 O O . ARG A 1 167 ? 9.452 -5.767 -8.197 1.00 94.00 167 ARG A O 1
ATOM 1305 N N . MET A 1 168 ? 11.574 -5.257 -7.695 1.00 92.75 168 MET A N 1
ATOM 1306 C CA . MET A 1 168 ? 11.198 -4.549 -6.475 1.00 92.75 168 MET A CA 1
ATOM 1307 C C . MET A 1 168 ? 10.477 -3.243 -6.819 1.00 92.75 168 MET A C 1
ATOM 1309 O O . MET A 1 168 ? 10.883 -2.501 -7.722 1.00 92.75 168 MET A O 1
ATOM 1313 N N . LEU A 1 169 ? 9.405 -2.977 -6.077 1.00 88.69 169 LEU A N 1
ATOM 1314 C CA . LEU A 1 169 ? 8.591 -1.777 -6.211 1.00 88.69 169 LEU A CA 1
ATOM 1315 C C . LEU A 1 169 ? 8.674 -0.943 -4.928 1.00 88.69 169 LEU A C 1
ATOM 1317 O O . LEU A 1 169 ? 8.802 -1.483 -3.828 1.00 88.69 169 LEU A O 1
ATOM 1321 N N . GLY A 1 170 ? 8.602 0.379 -5.065 1.00 79.38 170 GLY A N 1
ATOM 1322 C CA . GLY A 1 170 ? 8.710 1.321 -3.951 1.00 79.38 170 GLY A CA 1
ATOM 1323 C C . GLY A 1 170 ? 10.101 1.939 -3.796 1.00 79.38 170 GLY A C 1
ATOM 1324 O O . GLY A 1 170 ? 11.045 1.639 -4.526 1.00 79.38 170 GLY A O 1
ATOM 1325 N N . ARG A 1 171 ? 10.216 2.861 -2.838 1.00 73.81 171 ARG A N 1
ATOM 1326 C CA . ARG A 1 171 ? 11.480 3.520 -2.479 1.00 73.81 171 ARG A CA 1
ATOM 1327 C C . ARG A 1 171 ? 12.375 2.572 -1.670 1.00 73.81 171 ARG A C 1
ATOM 1329 O O . ARG A 1 171 ? 11.848 1.682 -0.989 1.00 73.81 171 ARG A O 1
ATOM 1336 N N . PRO A 1 172 ? 13.704 2.785 -1.654 1.00 70.12 172 PRO A N 1
ATOM 1337 C CA . PRO A 1 172 ? 14.601 2.044 -0.772 1.00 70.12 172 PRO A CA 1
ATOM 1338 C C . PRO A 1 172 ? 14.074 2.016 0.670 1.00 70.12 172 PRO A C 1
ATOM 1340 O O . PRO A 1 172 ? 13.789 3.060 1.252 1.00 70.12 172 PRO A O 1
ATOM 1343 N N . GLY A 1 173 ? 13.909 0.816 1.234 1.00 70.81 173 GLY A N 1
ATOM 1344 C CA . GLY A 1 173 ? 13.375 0.616 2.589 1.00 70.81 173 GLY A CA 1
ATOM 1345 C C . GLY A 1 173 ? 11.853 0.440 2.700 1.00 70.81 173 GLY A C 1
ATOM 1346 O O . GLY A 1 173 ? 11.381 0.162 3.798 1.00 70.81 173 GLY A O 1
ATOM 1347 N N . SER A 1 174 ? 11.099 0.547 1.600 1.00 82.50 174 SER A N 1
ATOM 1348 C CA . SER A 1 174 ? 9.646 0.264 1.566 1.00 82.50 174 SER A CA 1
ATOM 1349 C C . SER A 1 174 ? 9.289 -1.069 0.895 1.00 82.50 174 SER A C 1
ATOM 1351 O O . SER A 1 174 ? 8.222 -1.620 1.150 1.00 82.50 174 SER A O 1
ATOM 1353 N N . SER A 1 175 ? 10.192 -1.619 0.076 1.00 88.81 175 SER A N 1
ATOM 1354 C CA . SER A 1 175 ? 9.938 -2.834 -0.710 1.00 88.81 175 SER A CA 1
ATOM 1355 C C . SER A 1 175 ? 10.030 -4.128 0.091 1.00 88.81 175 SER A C 1
ATOM 1357 O O . SER A 1 175 ? 9.383 -5.094 -0.279 1.00 88.81 175 SER A O 1
ATOM 1359 N N . VAL A 1 176 ? 10.827 -4.177 1.164 1.00 94.12 176 VAL A N 1
ATOM 1360 C CA . VAL A 1 176 ? 10.979 -5.354 2.037 1.00 94.12 176 VAL A CA 1
ATOM 1361 C C . VAL A 1 176 ? 10.774 -4.902 3.474 1.00 94.12 176 VAL A C 1
ATOM 1363 O O . VAL A 1 176 ? 11.554 -4.101 3.989 1.00 94.12 176 VAL A O 1
ATOM 1366 N N . VAL A 1 177 ? 9.723 -5.399 4.122 1.00 94.94 177 VAL A N 1
ATOM 1367 C CA . VAL A 1 177 ? 9.280 -4.902 5.424 1.00 94.94 177 VAL A CA 1
ATOM 1368 C C . VAL A 1 177 ? 9.031 -6.052 6.385 1.00 94.94 177 VAL A C 1
ATOM 1370 O O . VAL A 1 177 ? 8.183 -6.901 6.144 1.00 94.94 177 VAL A O 1
ATOM 1373 N N . HIS A 1 178 ? 9.730 -6.043 7.520 1.00 95.75 178 HIS A N 1
ATOM 1374 C CA . HIS A 1 178 ? 9.345 -6.833 8.687 1.00 95.75 178 HIS A CA 1
ATOM 1375 C C . HIS A 1 178 ? 8.330 -6.037 9.517 1.00 95.75 178 HIS A C 1
ATOM 1377 O O . HIS A 1 178 ? 8.685 -5.027 10.137 1.00 95.75 178 HIS A O 1
ATOM 1383 N N . VAL A 1 179 ? 7.067 -6.469 9.512 1.00 97.12 179 VAL A N 1
ATOM 1384 C CA . VAL A 1 179 ? 5.931 -5.628 9.922 1.00 97.12 179 VAL A CA 1
ATOM 1385 C C . VAL A 1 179 ? 5.996 -5.233 11.397 1.00 97.12 179 VAL A C 1
ATOM 1387 O O . VAL A 1 179 ? 5.885 -4.050 11.708 1.00 97.12 179 VAL A O 1
ATOM 1390 N N . ARG A 1 180 ? 6.320 -6.149 12.317 1.00 96.62 180 ARG A N 1
ATOM 1391 C CA . ARG A 1 180 ? 6.516 -5.800 13.739 1.00 96.62 180 ARG A CA 1
ATOM 1392 C C . ARG A 1 180 ? 7.572 -4.704 13.954 1.00 96.62 180 ARG A 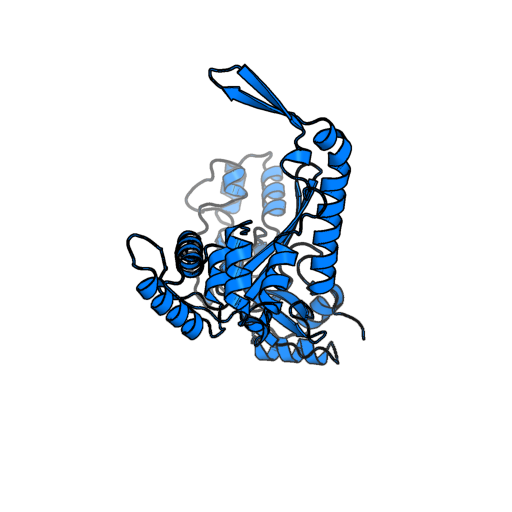C 1
ATOM 1394 O O . ARG A 1 180 ? 7.371 -3.779 14.747 1.00 96.62 180 ARG A O 1
ATOM 1401 N N . SER A 1 181 ? 8.707 -4.796 13.260 1.00 95.25 181 SER A N 1
ATOM 1402 C CA . SER A 1 181 ? 9.775 -3.790 13.364 1.00 95.25 181 SER A CA 1
ATOM 1403 C C . SER A 1 181 ? 9.337 -2.450 12.777 1.00 95.25 181 SER A C 1
ATOM 1405 O O . SER A 1 181 ? 9.649 -1.398 13.336 1.00 95.25 181 SER A O 1
ATOM 1407 N N . PHE A 1 182 ? 8.574 -2.485 11.687 1.00 95.56 182 PHE A N 1
ATOM 1408 C CA . PHE A 1 182 ? 7.983 -1.305 11.072 1.00 95.56 182 PHE A CA 1
ATOM 1409 C C . PHE A 1 182 ? 6.983 -0.596 12.002 1.00 95.56 182 PHE A C 1
ATOM 1411 O O . PHE A 1 182 ? 7.094 0.614 12.200 1.00 95.56 182 PHE A O 1
ATOM 1418 N N . LEU A 1 183 ? 6.077 -1.326 12.658 1.00 96.94 183 LEU A N 1
ATOM 1419 C CA . LEU A 1 183 ? 5.125 -0.744 13.616 1.00 96.94 183 LEU A CA 1
ATOM 1420 C C . LEU A 1 183 ? 5.834 -0.117 14.821 1.00 96.94 183 LEU A C 1
ATOM 1422 O O . LEU A 1 183 ? 5.498 0.988 15.243 1.00 96.94 183 LEU A O 1
ATOM 1426 N N . THR A 1 184 ? 6.881 -0.777 15.329 1.00 96.12 184 THR A N 1
ATOM 1427 C CA . THR A 1 184 ? 7.724 -0.236 16.411 1.00 96.12 184 THR A CA 1
ATOM 1428 C C . THR A 1 184 ? 8.355 1.095 16.001 1.00 96.12 184 THR A C 1
ATOM 1430 O O . THR A 1 184 ? 8.429 2.036 16.792 1.00 96.12 184 THR A O 1
ATOM 1433 N N . ARG A 1 185 ? 8.792 1.197 14.743 1.00 94.19 185 ARG A N 1
ATOM 1434 C CA . ARG A 1 185 ? 9.351 2.425 14.182 1.00 94.19 185 ARG A CA 1
ATOM 1435 C C . ARG A 1 185 ? 8.304 3.533 14.053 1.00 94.19 185 ARG A C 1
ATOM 1437 O O . ARG A 1 185 ? 8.620 4.659 14.426 1.00 94.19 185 ARG A O 1
ATOM 1444 N N . CYS A 1 186 ? 7.093 3.221 13.587 1.00 94.69 186 CYS A N 1
ATOM 1445 C CA . CYS A 1 186 ? 5.981 4.178 13.516 1.00 94.69 186 CYS A CA 1
ATOM 1446 C C . CYS A 1 186 ? 5.637 4.723 14.909 1.00 94.69 186 CYS A C 1
ATOM 1448 O O . CYS A 1 186 ? 5.634 5.933 15.120 1.00 94.69 186 CYS A O 1
ATOM 1450 N N . ALA A 1 187 ? 5.458 3.834 15.891 1.00 95.00 187 ALA A N 1
ATOM 1451 C CA . ALA A 1 187 ? 5.160 4.210 17.272 1.00 95.00 187 ALA A CA 1
ATOM 1452 C C . ALA A 1 187 ? 6.256 5.069 17.912 1.00 95.00 187 ALA A C 1
ATOM 1454 O O . ALA A 1 187 ? 5.958 6.021 18.634 1.00 95.00 187 ALA A O 1
ATOM 1455 N N . ARG A 1 188 ? 7.530 4.761 17.642 1.00 94.56 188 ARG A N 1
ATOM 1456 C CA . ARG A 1 188 ? 8.651 5.568 18.130 1.00 94.56 188 ARG A CA 1
ATOM 1457 C C . ARG A 1 188 ? 8.649 6.971 17.519 1.00 94.56 188 ARG A C 1
ATOM 1459 O O . ARG A 1 188 ? 8.784 7.934 18.264 1.00 94.56 188 ARG A O 1
ATOM 1466 N N . LEU A 1 189 ? 8.487 7.086 16.199 1.00 92.44 189 LEU A N 1
ATOM 1467 C CA . LEU A 1 189 ? 8.507 8.379 15.507 1.00 92.44 189 LEU A CA 1
ATOM 1468 C C . LEU A 1 189 ? 7.329 9.271 15.918 1.00 92.44 189 LEU A C 1
ATOM 1470 O O . LEU A 1 189 ? 7.531 10.455 16.172 1.00 92.44 189 LEU A O 1
ATOM 1474 N N . GLU A 1 190 ? 6.129 8.709 16.071 1.00 93.50 190 GLU A N 1
ATOM 1475 C CA . GLU A 1 190 ? 4.967 9.464 16.558 1.00 93.50 190 GLU A CA 1
ATOM 1476 C C . GLU A 1 190 ? 5.161 9.941 18.005 1.00 93.50 190 GLU A C 1
ATOM 1478 O O . GLU A 1 190 ? 4.849 11.086 18.335 1.00 93.50 190 GLU A O 1
ATOM 1483 N N . ARG A 1 191 ? 5.744 9.098 18.869 1.00 93.62 191 ARG A N 1
ATOM 1484 C CA . ARG A 1 191 ? 6.103 9.497 20.236 1.00 93.62 191 ARG A CA 1
ATOM 1485 C C . ARG A 1 191 ? 7.106 10.647 20.227 1.00 93.62 191 ARG A C 1
ATOM 1487 O O . ARG A 1 191 ? 6.875 11.644 20.897 1.00 93.62 191 ARG A O 1
ATOM 1494 N N . GLU A 1 192 ? 8.193 10.529 19.467 1.00 93.19 192 GLU A N 1
ATOM 1495 C CA . GLU A 1 192 ? 9.213 11.581 19.341 1.00 93.19 192 GLU A CA 1
ATOM 1496 C C . GLU A 1 192 ? 8.602 12.899 18.834 1.00 93.19 192 GLU A C 1
ATOM 1498 O O . GLU A 1 192 ? 8.867 13.957 19.407 1.00 93.19 192 GLU A O 1
ATOM 1503 N N . LYS A 1 193 ? 7.722 12.835 17.823 1.00 91.19 193 LYS A N 1
ATOM 1504 C CA . LYS A 1 193 ? 6.990 13.989 17.273 1.00 91.19 193 LYS A CA 1
ATOM 1505 C C . LYS A 1 193 ? 6.132 14.677 18.337 1.00 91.19 193 LYS A C 1
ATOM 1507 O O . LYS A 1 193 ? 6.184 15.898 18.472 1.00 91.19 193 LYS A O 1
ATOM 1512 N N . ARG A 1 194 ? 5.371 13.910 19.122 1.00 92.75 194 ARG A N 1
ATOM 1513 C CA . ARG A 1 194 ? 4.515 14.448 20.194 1.00 92.75 194 ARG A CA 1
ATOM 1514 C C . ARG A 1 194 ? 5.315 14.998 21.366 1.00 92.75 194 ARG A C 1
ATOM 1516 O O . ARG A 1 194 ? 4.983 16.067 21.868 1.00 92.75 194 ARG A O 1
ATOM 1523 N N . GLU A 1 195 ? 6.379 14.314 21.773 1.00 94.25 195 GLU A N 1
ATOM 1524 C CA . GLU A 1 195 ? 7.276 14.780 22.835 1.00 94.25 195 GLU A CA 1
ATOM 1525 C C . GLU A 1 195 ? 7.973 16.092 22.458 1.00 94.25 195 GLU A C 1
ATOM 1527 O O . GLU A 1 195 ? 8.070 16.995 23.287 1.00 94.25 195 GLU A O 1
ATOM 1532 N N . ALA A 1 196 ? 8.378 16.265 21.197 1.00 93.19 196 ALA A N 1
ATOM 1533 C CA . ALA A 1 196 ? 8.935 17.532 20.719 1.00 93.19 196 ALA A CA 1
ATOM 1534 C C . ALA A 1 196 ? 7.938 18.704 20.832 1.00 93.19 196 ALA A C 1
ATOM 1536 O O . ALA A 1 196 ? 8.344 19.847 21.043 1.00 93.19 196 ALA A O 1
ATOM 1537 N N . GLN A 1 197 ? 6.633 18.425 20.747 1.00 93.25 197 GLN A N 1
ATOM 1538 C CA . GLN A 1 197 ? 5.561 19.413 20.908 1.00 93.25 197 GLN A CA 1
ATOM 1539 C C . GLN A 1 197 ? 5.189 19.678 22.374 1.00 93.25 197 GLN A C 1
ATOM 1541 O O . GLN A 1 197 ? 4.364 20.554 22.640 1.00 93.25 197 GLN A O 1
ATOM 1546 N N . ARG A 1 198 ? 5.788 18.973 23.345 1.00 95.00 198 ARG A N 1
ATOM 1547 C CA . ARG A 1 198 ? 5.436 19.093 24.768 1.00 95.00 198 ARG A CA 1
ATOM 1548 C C . ARG A 1 198 ? 5.427 20.539 25.281 1.00 95.00 198 ARG A C 1
ATOM 1550 O O . ARG A 1 198 ? 4.389 20.944 25.802 1.00 95.00 198 ARG A O 1
ATOM 1557 N N . PRO A 1 199 ? 6.479 21.359 25.076 1.00 95.06 199 PRO A N 1
ATOM 1558 C CA . PRO A 1 199 ? 6.482 22.728 25.590 1.00 95.06 199 PRO A CA 1
ATOM 1559 C C . PRO A 1 199 ? 5.393 23.608 24.966 1.00 95.06 199 PRO A C 1
ATOM 1561 O O . PRO A 1 199 ? 4.946 24.572 25.582 1.00 95.06 199 PRO A O 1
ATOM 1564 N N . GLU A 1 200 ? 4.993 23.325 23.723 1.00 94.88 200 GLU A N 1
ATOM 1565 C CA . GLU A 1 200 ? 3.900 24.032 23.056 1.00 94.88 200 GLU A CA 1
ATOM 1566 C C . GLU A 1 200 ? 2.547 23.613 23.637 1.00 94.88 200 GLU A C 1
ATOM 1568 O O . GLU A 1 200 ? 1.750 24.476 24.001 1.00 94.88 200 GLU A O 1
ATOM 1573 N N . MET A 1 201 ? 2.307 22.306 23.774 1.00 94.88 201 MET A N 1
ATOM 1574 C CA . MET A 1 201 ? 1.039 21.768 24.276 1.00 94.88 201 MET A CA 1
ATOM 1575 C C . MET A 1 201 ? 0.795 22.119 25.747 1.00 94.88 201 MET A C 1
ATOM 1577 O O . MET A 1 201 ? -0.337 22.429 26.104 1.00 94.88 201 MET A O 1
ATOM 1581 N N . GLU A 1 202 ? 1.841 22.155 26.578 1.00 93.69 202 GLU A N 1
ATOM 1582 C CA . GLU A 1 202 ? 1.761 22.592 27.982 1.00 93.69 202 GLU A CA 1
ATOM 1583 C C . GLU A 1 202 ? 1.394 24.080 28.123 1.00 93.69 202 GLU A C 1
ATOM 1585 O O . GLU A 1 202 ? 0.765 24.470 29.103 1.00 93.69 202 GLU A O 1
ATOM 1590 N N . ARG A 1 203 ? 1.750 24.921 27.140 1.00 95.00 203 ARG A N 1
ATOM 1591 C CA . ARG A 1 203 ? 1.379 26.350 27.116 1.00 95.00 203 ARG A CA 1
ATOM 1592 C C . ARG A 1 203 ? 0.043 26.620 26.427 1.00 95.00 203 ARG A C 1
ATOM 1594 O O . ARG A 1 203 ? -0.470 27.736 26.514 1.00 95.00 203 ARG A O 1
ATOM 1601 N N . ARG A 1 204 ? -0.494 25.652 25.684 1.00 95.00 204 ARG A N 1
ATOM 1602 C CA . ARG A 1 204 ? -1.695 25.836 24.870 1.00 95.00 204 ARG A CA 1
ATOM 1603 C C . ARG A 1 204 ? -2.932 25.901 25.764 1.00 95.00 204 ARG A C 1
ATOM 1605 O O . ARG A 1 204 ? -3.177 25.005 26.565 1.00 95.00 204 ARG A O 1
ATOM 1612 N N . VAL A 1 205 ? -3.751 26.930 25.560 1.00 93.88 205 VAL A N 1
ATOM 1613 C CA . VAL A 1 205 ? -5.059 27.099 26.208 1.00 93.88 205 VAL A CA 1
ATOM 1614 C C . VAL A 1 205 ? -6.161 27.146 25.155 1.00 93.88 205 VAL A C 1
ATOM 1616 O O . VAL A 1 205 ? -5.992 27.730 24.082 1.00 93.88 205 VAL A O 1
ATOM 1619 N N . VAL A 1 206 ? -7.289 26.510 25.446 1.00 91.06 206 VAL A N 1
ATOM 1620 C CA . VAL A 1 206 ? -8.517 26.582 24.655 1.00 91.06 206 VAL A CA 1
ATOM 1621 C C . VAL A 1 206 ? -9.406 27.652 25.273 1.00 91.06 206 VAL A C 1
ATOM 1623 O O . VAL A 1 206 ? -9.660 27.629 26.473 1.00 91.06 206 VAL A O 1
ATOM 1626 N N . ARG A 1 207 ? -9.843 28.611 24.452 1.00 91.38 207 ARG A N 1
ATOM 1627 C CA . ARG A 1 207 ? -10.728 29.704 24.865 1.00 91.38 207 ARG A CA 1
ATOM 1628 C C . ARG A 1 207 ? -12.137 29.426 24.379 1.00 91.38 207 ARG A C 1
ATOM 1630 O O . ARG A 1 207 ? -12.364 29.391 23.171 1.00 91.38 207 ARG A O 1
ATOM 1637 N N . GLU A 1 208 ? -13.069 29.276 25.306 1.00 87.12 208 GLU A N 1
ATOM 1638 C CA . GLU A 1 208 ? -14.492 29.191 25.002 1.00 87.12 208 GLU A CA 1
ATOM 1639 C C . GLU A 1 208 ? -15.156 30.523 25.355 1.00 87.12 208 GLU A C 1
ATOM 1641 O O . GLU A 1 208 ? -15.099 30.974 26.499 1.00 87.12 208 GLU A O 1
ATOM 1646 N N . THR A 1 209 ? -15.754 31.184 24.362 1.00 87.94 209 THR A N 1
ATOM 1647 C CA . THR A 1 209 ? -16.466 32.453 24.557 1.00 87.94 209 THR A CA 1
ATOM 1648 C C . THR A 1 209 ? -17.963 32.212 24.459 1.00 87.94 209 THR A C 1
ATOM 1650 O O . THR A 1 209 ? -18.487 31.882 23.395 1.00 87.94 209 THR A O 1
ATOM 1653 N N . THR A 1 210 ? -18.657 32.416 25.574 1.00 86.25 210 THR A N 1
ATOM 1654 C CA . THR A 1 210 ? -20.116 32.342 25.673 1.00 86.25 210 THR A CA 1
ATOM 1655 C C . THR A 1 210 ? -20.702 33.739 25.899 1.00 86.25 210 THR A C 1
ATOM 1657 O O . THR A 1 210 ? -19.978 34.727 26.022 1.00 86.25 210 THR A O 1
ATOM 1660 N N . ARG A 1 211 ? -22.037 33.853 25.970 1.00 79.50 211 ARG A N 1
ATOM 1661 C CA . ARG A 1 211 ? -22.696 35.116 26.358 1.00 79.50 211 ARG A CA 1
ATOM 1662 C C . ARG A 1 211 ? -22.400 35.532 27.806 1.00 79.50 211 ARG A C 1
ATOM 1664 O O . ARG A 1 211 ? -22.596 36.697 28.133 1.00 79.50 211 ARG A O 1
ATOM 1671 N N . GLU A 1 212 ? -21.952 34.603 28.647 1.00 79.56 212 GLU A N 1
ATOM 1672 C CA . GLU A 1 212 ? -21.724 34.801 30.085 1.00 79.56 212 GLU A CA 1
ATOM 1673 C C . GLU A 1 212 ? -20.256 35.130 30.413 1.00 79.56 212 GLU A C 1
ATOM 1675 O O . GLU A 1 212 ? -19.961 35.591 31.514 1.00 79.56 212 GLU A O 1
ATOM 1680 N N . GLY A 1 213 ? -19.337 34.958 29.454 1.00 84.56 213 GLY A N 1
ATOM 1681 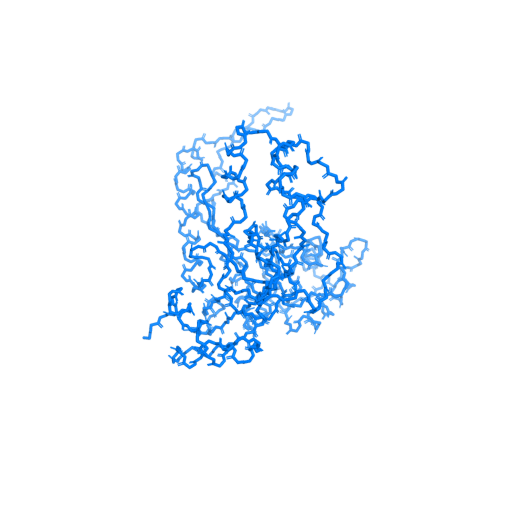C CA . GLY A 1 213 ? -17.920 35.290 29.601 1.00 84.56 213 GLY A CA 1
ATOM 1682 C C . GLY A 1 213 ? -17.002 34.430 28.731 1.00 84.56 213 GLY A C 1
ATOM 1683 O O . GLY A 1 213 ? -17.459 33.649 27.896 1.00 84.56 213 GLY A O 1
ATOM 1684 N N . THR A 1 214 ? -15.692 34.579 28.943 1.00 88.88 214 THR A N 1
ATOM 1685 C CA . THR A 1 214 ? -14.657 33.744 28.315 1.00 88.88 214 THR A CA 1
ATOM 1686 C C . THR A 1 214 ? -14.007 32.859 29.369 1.00 88.88 214 THR A C 1
ATOM 1688 O O . THR A 1 214 ? -13.515 33.370 30.376 1.00 88.88 214 THR A O 1
ATOM 1691 N N . THR A 1 215 ? -13.959 31.556 29.112 1.00 89.94 215 THR A N 1
ATOM 1692 C CA . THR A 1 215 ? -13.243 30.576 29.934 1.00 89.94 215 THR A CA 1
ATOM 1693 C C . THR A 1 215 ? -12.006 30.099 29.183 1.00 89.94 215 THR A C 1
ATOM 1695 O O . THR A 1 215 ? -12.072 29.824 27.985 1.00 89.94 215 THR A O 1
ATOM 1698 N N . GLU A 1 216 ? -10.870 30.025 29.876 1.00 93.56 216 GLU A N 1
ATOM 1699 C CA . GLU A 1 216 ? -9.635 29.447 29.343 1.00 93.56 216 GLU A CA 1
ATOM 1700 C C . GLU A 1 216 ? -9.364 28.108 30.033 1.00 93.56 216 GLU A C 1
ATOM 1702 O O . GLU A 1 216 ? -9.285 28.053 31.259 1.00 93.56 216 GLU A O 1
ATOM 1707 N N . THR A 1 217 ? -9.201 27.041 29.254 1.00 93.31 217 THR A N 1
ATOM 1708 C CA . THR A 1 217 ? -8.882 25.700 29.763 1.00 93.31 217 THR A CA 1
ATOM 1709 C C . THR A 1 217 ? -7.567 25.219 29.150 1.00 93.31 217 THR A C 1
ATOM 1711 O O . THR A 1 217 ? -7.434 25.243 27.922 1.00 93.31 217 THR A O 1
ATOM 1714 N N . PRO A 1 218 ? -6.575 24.785 29.948 1.00 95.50 218 PRO A N 1
ATOM 1715 C CA . PRO A 1 218 ? -5.354 24.185 29.421 1.00 95.50 218 PRO A CA 1
ATOM 1716 C C . PRO A 1 218 ? -5.647 22.991 28.507 1.00 95.50 218 PRO A C 1
ATOM 1718 O O . PRO A 1 218 ? -6.475 22.135 28.810 1.00 95.50 218 PRO A O 1
ATOM 1721 N N . PHE A 1 219 ? -4.945 22.905 27.379 1.00 94.62 219 PHE A N 1
ATOM 1722 C CA . PHE A 1 219 ? -5.188 21.868 26.373 1.00 94.62 219 PHE A CA 1
ATOM 1723 C C . PHE A 1 219 ? -5.030 20.445 26.933 1.00 94.62 219 PHE A C 1
ATOM 1725 O O . PHE A 1 219 ? -5.836 19.571 26.626 1.00 94.62 219 PHE A O 1
ATOM 1732 N N . LEU A 1 220 ? -4.028 20.220 27.787 1.00 94.94 220 LEU A N 1
ATOM 1733 C CA . LEU A 1 220 ? -3.768 18.909 28.390 1.00 94.94 220 LEU A CA 1
ATOM 1734 C C . LEU A 1 220 ? -4.787 18.516 29.472 1.00 94.94 220 LEU A C 1
ATOM 1736 O O . LEU A 1 220 ? -4.857 17.344 29.818 1.00 94.94 220 LEU A O 1
ATOM 1740 N N . GLU A 1 221 ? -5.606 19.443 29.978 1.00 93.81 221 GLU A N 1
ATOM 1741 C CA . GLU A 1 221 ? -6.761 19.076 30.813 1.00 93.81 221 GLU A CA 1
ATOM 1742 C C . GLU A 1 221 ? -7.900 18.502 29.961 1.00 93.81 221 GLU A C 1
ATOM 1744 O O . GLU A 1 221 ? -8.615 17.604 30.399 1.00 93.81 221 GLU A O 1
ATOM 1749 N N . LEU A 1 222 ? -8.042 18.986 28.722 1.00 91.50 222 LEU A N 1
ATOM 1750 C CA . LEU A 1 222 ? -9.040 18.495 27.770 1.00 91.50 222 LEU A CA 1
ATOM 1751 C C . LEU A 1 222 ? -8.611 17.186 27.096 1.00 91.50 222 LEU A C 1
ATOM 1753 O O . LEU A 1 222 ? -9.460 16.367 26.751 1.00 91.50 222 LEU A O 1
ATOM 1757 N N . VAL A 1 223 ? -7.305 16.993 26.887 1.00 91.25 223 VAL A N 1
ATOM 1758 C CA . VAL A 1 223 ? -6.731 15.810 26.226 1.00 91.25 223 VAL A CA 1
ATOM 1759 C C . VAL A 1 223 ? -5.552 15.274 27.052 1.00 91.25 223 VAL A C 1
ATOM 1761 O O . VAL A 1 223 ? -4.391 15.430 26.657 1.00 91.25 223 VAL A O 1
ATOM 1764 N N . PRO A 1 224 ? -5.822 14.661 28.221 1.00 91.81 224 PRO A N 1
ATOM 1765 C CA . PRO A 1 224 ? -4.772 14.227 29.148 1.00 91.81 224 PRO A CA 1
ATOM 1766 C C . PRO A 1 224 ? -3.880 13.124 28.570 1.00 91.81 224 PRO A C 1
ATOM 1768 O O . PRO A 1 224 ? -2.714 13.003 28.934 1.00 91.81 224 PRO A O 1
ATOM 1771 N N . ASP A 1 225 ? -4.400 12.354 27.618 1.00 90.94 225 ASP A N 1
AT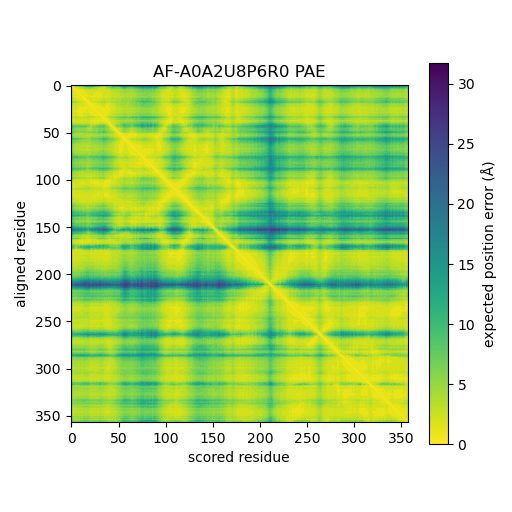OM 1772 C CA . ASP A 1 225 ? -3.732 11.236 26.961 1.00 90.94 225 ASP A CA 1
ATOM 1773 C C . ASP A 1 225 ? -2.989 11.647 25.674 1.00 90.94 225 ASP A C 1
ATOM 1775 O O . ASP A 1 225 ? -2.619 10.794 24.865 1.00 90.94 225 ASP A O 1
ATOM 1779 N N . TRP A 1 226 ? -2.747 12.949 25.453 1.00 91.44 226 TRP A N 1
ATOM 1780 C CA . TRP A 1 226 ? -2.084 13.448 24.241 1.00 91.44 226 TRP A CA 1
ATOM 1781 C C . TRP A 1 226 ? -0.751 12.740 23.951 1.00 91.44 226 TRP A C 1
ATOM 1783 O O . TRP A 1 226 ? -0.452 12.446 22.794 1.00 91.44 226 TRP A O 1
ATOM 1793 N N . PHE A 1 227 ? 0.044 12.436 24.980 1.00 92.56 227 PHE A N 1
ATOM 1794 C CA . PHE A 1 227 ? 1.346 11.766 24.839 1.00 92.56 227 PHE A CA 1
ATOM 1795 C C . PHE A 1 227 ? 1.258 10.232 24.825 1.00 92.56 227 PHE A C 1
ATOM 1797 O O . PHE A 1 227 ? 2.219 9.562 24.450 1.00 92.56 227 PHE A O 1
ATOM 1804 N N . GLU A 1 228 ? 0.106 9.668 25.189 1.00 90.62 228 GLU A N 1
ATOM 1805 C CA . GLU A 1 228 ? -0.172 8.225 25.165 1.00 90.62 228 GLU A CA 1
ATOM 1806 C C . GLU A 1 228 ? -0.837 7.789 23.851 1.00 90.62 228 GLU A C 1
ATOM 1808 O O . GLU A 1 228 ? -1.329 6.669 23.718 1.00 90.62 228 GLU A O 1
ATOM 1813 N N . PHE A 1 229 ? -0.840 8.674 22.852 1.00 90.50 229 PHE A N 1
ATOM 1814 C CA . PHE A 1 229 ? -1.427 8.419 21.548 1.00 90.50 229 PHE A CA 1
ATOM 1815 C C . PHE A 1 229 ? -0.829 7.175 20.882 1.00 90.50 229 PHE A C 1
ATOM 1817 O O . PHE A 1 229 ? 0.384 7.055 20.692 1.00 90.50 229 PHE A O 1
ATOM 1824 N N . VAL A 1 230 ? -1.714 6.271 20.468 1.00 92.25 230 VAL A N 1
ATOM 1825 C CA . VAL A 1 230 ? -1.358 5.081 19.699 1.00 92.25 230 VAL A CA 1
ATOM 1826 C C . VAL A 1 230 ? -1.583 5.379 18.211 1.00 92.25 230 VAL A C 1
ATOM 1828 O O . VAL A 1 230 ? -2.726 5.661 17.832 1.00 92.25 230 VAL A O 1
ATOM 1831 N N . PRO A 1 231 ? -0.542 5.308 17.357 1.00 94.81 231 PRO A N 1
ATOM 1832 C CA . PRO A 1 231 ? -0.684 5.528 15.920 1.00 94.81 231 PRO A CA 1
ATOM 1833 C C . PRO A 1 231 ? -1.677 4.554 15.289 1.00 94.81 231 PRO A C 1
ATOM 1835 O O . PRO A 1 231 ? -1.797 3.405 15.725 1.00 94.81 231 PRO A O 1
ATOM 1838 N N . ARG A 1 232 ? -2.348 4.994 14.222 1.00 95.88 232 ARG A N 1
ATOM 1839 C CA . ARG A 1 232 ? -3.331 4.185 13.482 1.00 95.88 232 ARG A CA 1
ATOM 1840 C C . ARG A 1 232 ? -2.745 2.868 12.966 1.00 95.88 232 ARG A C 1
ATOM 1842 O O . ARG A 1 232 ? -3.439 1.861 12.981 1.00 95.88 232 ARG A O 1
ATOM 1849 N N . GLU A 1 233 ? -1.466 2.854 12.593 1.00 97.19 233 GLU A N 1
ATOM 1850 C CA . GLU A 1 233 ? -0.748 1.672 12.119 1.00 97.19 233 GLU A CA 1
ATOM 1851 C C . GLU A 1 2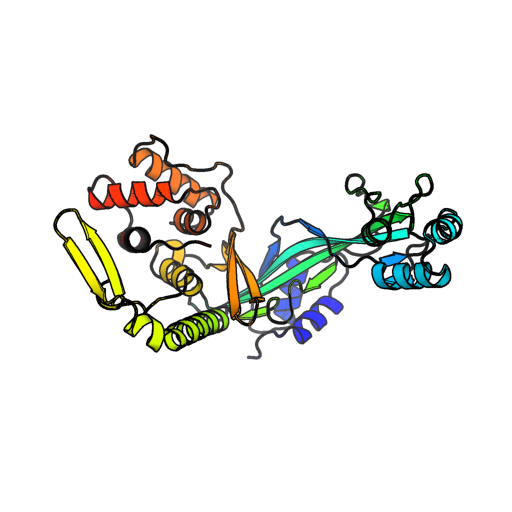33 ? -0.703 0.607 13.217 1.00 97.19 233 GLU A C 1
ATOM 1853 O O . GLU A 1 233 ? -1.027 -0.550 12.977 1.00 97.19 233 GLU A O 1
ATOM 1858 N N . THR A 1 234 ? -0.363 1.001 14.447 1.00 97.12 234 THR A N 1
ATOM 1859 C CA . THR A 1 234 ? -0.359 0.098 15.606 1.00 97.12 234 THR A CA 1
ATOM 1860 C C . THR A 1 234 ? -1.779 -0.314 15.987 1.00 97.12 234 THR A C 1
ATOM 1862 O O . THR A 1 234 ? -2.016 -1.488 16.267 1.00 97.12 234 THR A O 1
ATOM 1865 N N . ARG A 1 235 ? -2.733 0.629 15.963 1.00 97.19 235 ARG A N 1
ATOM 1866 C CA . ARG A 1 235 ? -4.138 0.349 16.295 1.00 97.19 235 ARG A CA 1
ATOM 1867 C C . ARG A 1 235 ? -4.771 -0.659 15.347 1.00 97.19 235 ARG A C 1
ATOM 1869 O O . ARG A 1 235 ? -5.464 -1.542 15.828 1.00 97.19 235 ARG A O 1
ATOM 1876 N N . PHE A 1 236 ? -4.489 -0.580 14.048 1.00 98.25 236 PHE A N 1
ATOM 1877 C CA . PHE A 1 236 ? -4.988 -1.537 13.058 1.00 98.25 236 PHE A CA 1
ATOM 1878 C C . PHE A 1 236 ? -4.637 -2.983 13.438 1.00 98.25 236 PHE A C 1
ATOM 1880 O O . PHE A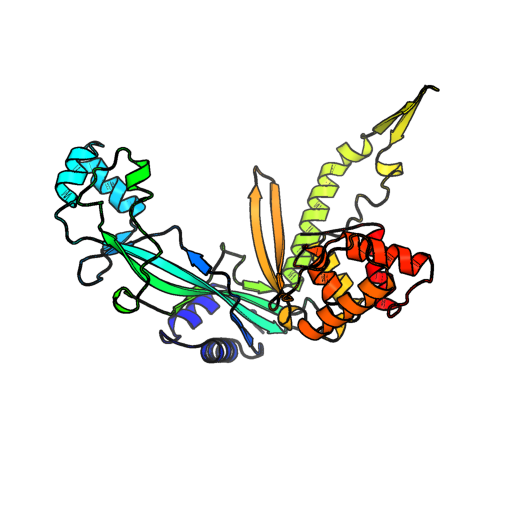 1 236 ? -5.508 -3.847 13.466 1.00 98.25 236 PHE A O 1
ATOM 1887 N N . PHE A 1 237 ? -3.378 -3.243 13.806 1.00 98.38 237 PHE A N 1
ATOM 1888 C CA . PHE A 1 237 ? -2.938 -4.582 14.212 1.00 98.38 237 PHE A CA 1
ATOM 1889 C C . PHE A 1 237 ? -3.440 -4.986 15.600 1.00 98.38 237 PHE A C 1
ATOM 1891 O O . PHE A 1 237 ? -3.774 -6.150 15.803 1.00 98.38 237 PHE A O 1
ATOM 1898 N N . GLN A 1 238 ? -3.531 -4.043 16.541 1.00 97.88 238 GLN A N 1
ATOM 1899 C CA . GLN A 1 238 ? -4.108 -4.310 17.858 1.00 97.88 238 GLN A CA 1
ATOM 1900 C C . GLN A 1 238 ? -5.590 -4.696 17.749 1.00 97.88 238 GLN A C 1
ATOM 1902 O O . GLN A 1 238 ? -6.017 -5.691 18.327 1.00 97.88 238 GLN A O 1
ATOM 1907 N N . ASP A 1 239 ? -6.371 -3.941 16.978 1.00 98.38 239 ASP A N 1
ATOM 1908 C CA . ASP A 1 239 ? -7.786 -4.225 16.750 1.00 98.38 239 ASP A CA 1
ATOM 1909 C C . ASP A 1 239 ? -7.976 -5.545 15.983 1.00 98.38 239 ASP A C 1
ATOM 1911 O O . ASP A 1 239 ? -8.948 -6.260 16.227 1.00 98.38 239 ASP A O 1
ATOM 1915 N N . TRP A 1 240 ? -7.036 -5.926 15.106 1.00 98.50 240 TRP A N 1
ATOM 1916 C CA . TRP A 1 240 ? -7.024 -7.255 14.484 1.00 98.50 240 TRP A CA 1
ATOM 1917 C C . TRP A 1 240 ? -6.846 -8.369 15.516 1.00 98.50 240 TRP A C 1
ATOM 1919 O O . TRP A 1 240 ? -7.658 -9.291 15.566 1.00 98.50 240 TRP A O 1
ATOM 1929 N N . GLU A 1 241 ? -5.818 -8.280 16.366 1.00 98.19 241 GLU A N 1
ATOM 1930 C CA . GLU A 1 241 ? -5.547 -9.284 17.408 1.00 98.19 241 GLU A CA 1
ATOM 1931 C C . GLU A 1 241 ? -6.673 -9.380 18.445 1.00 98.19 241 GLU A C 1
ATOM 1933 O O . GLU A 1 241 ? -6.965 -10.465 18.947 1.00 98.19 241 GLU A O 1
ATOM 1938 N N . GLU A 1 242 ? -7.330 -8.263 18.752 1.00 98.31 242 GLU A N 1
ATOM 1939 C CA . GLU A 1 242 ? -8.393 -8.197 19.754 1.00 98.31 242 GLU A CA 1
ATOM 1940 C C . GLU A 1 242 ? -9.799 -8.483 19.205 1.00 98.31 242 GLU A C 1
ATOM 1942 O O . GLU A 1 242 ? -10.749 -8.511 19.986 1.00 98.31 242 GLU A O 1
ATOM 1947 N N . SER A 1 243 ? -9.957 -8.714 17.900 1.00 98.56 243 SER A N 1
ATOM 1948 C CA . SER A 1 243 ? -11.245 -9.020 17.262 1.00 98.56 243 SER A CA 1
ATOM 1949 C C . SER A 1 243 ? -11.326 -10.467 16.777 1.00 98.56 243 SER A C 1
ATOM 1951 O O . SER A 1 243 ? -10.420 -11.286 16.959 1.00 98.56 243 SER A O 1
ATOM 1953 N N . SER A 1 244 ? -12.446 -10.810 16.148 1.00 98.44 244 SER A N 1
ATOM 1954 C CA . SER A 1 244 ? -12.655 -12.081 15.475 1.00 98.44 244 SER A CA 1
ATOM 1955 C C . SER A 1 244 ? -11.745 -12.307 14.285 1.00 98.44 244 SER A C 1
ATOM 1957 O O . SER A 1 244 ? -11.436 -13.467 14.011 1.00 98.44 244 SER A O 1
ATOM 1959 N N . ALA A 1 245 ? -11.232 -11.240 13.672 1.00 97.94 245 ALA A N 1
ATOM 1960 C CA . ALA A 1 245 ? -10.283 -11.336 12.571 1.00 97.94 245 ALA A CA 1
ATOM 1961 C C . ALA A 1 245 ? -8.970 -12.034 12.972 1.00 97.94 245 ALA A C 1
ATOM 1963 O O . ALA A 1 245 ? -8.325 -12.637 12.122 1.00 97.94 245 ALA A O 1
ATOM 1964 N N . SER A 1 246 ? -8.612 -12.050 14.266 1.00 97.50 246 SER A N 1
ATOM 1965 C CA . SER A 1 246 ? -7.440 -12.769 14.804 1.00 97.50 246 SER A CA 1
ATOM 1966 C C . SER A 1 246 ? -7.400 -14.272 14.502 1.00 97.50 246 SER A C 1
ATOM 1968 O O . SER A 1 246 ? -6.341 -14.887 14.638 1.00 97.50 246 SER A O 1
ATOM 1970 N N . ALA A 1 247 ? -8.525 -14.871 14.094 1.00 96.44 247 ALA A N 1
ATOM 1971 C CA . ALA A 1 247 ? -8.563 -16.245 13.597 1.00 96.44 247 ALA A CA 1
ATOM 1972 C C . ALA A 1 247 ? -7.750 -16.427 12.302 1.00 96.44 247 ALA A C 1
ATOM 1974 O O . ALA A 1 247 ? -7.240 -17.516 12.052 1.00 96.44 247 ALA A O 1
ATOM 1975 N N . GLU A 1 248 ? -7.590 -15.356 11.525 1.00 97.12 248 GLU A N 1
ATOM 1976 C CA . GLU A 1 248 ? -6.889 -15.337 10.249 1.00 97.12 248 GLU A CA 1
ATOM 1977 C C . GLU A 1 248 ? -5.636 -14.455 10.303 1.00 97.12 248 GLU A C 1
ATOM 1979 O O . GLU A 1 248 ? -5.470 -13.560 11.142 1.00 97.12 248 GLU A O 1
ATOM 1984 N N . ARG A 1 249 ? -4.713 -14.700 9.371 1.00 96.81 249 ARG A N 1
ATOM 1985 C CA . ARG A 1 249 ? -3.511 -13.873 9.223 1.00 96.81 249 ARG A CA 1
ATOM 1986 C C . ARG A 1 249 ? -3.838 -12.610 8.437 1.00 96.81 249 ARG A C 1
ATOM 1988 O O . ARG A 1 249 ? -4.399 -12.694 7.351 1.00 96.81 249 ARG A O 1
ATOM 1995 N N . VAL A 1 250 ? -3.379 -11.454 8.924 1.00 97.50 250 VAL A N 1
ATOM 1996 C CA . VAL A 1 250 ? -3.582 -10.152 8.256 1.00 97.50 250 VAL A CA 1
ATOM 1997 C C . VAL A 1 250 ? -3.189 -10.216 6.782 1.00 97.50 250 VAL A C 1
ATOM 1999 O O . VAL A 1 250 ? -3.986 -9.864 5.920 1.00 97.50 250 VAL A O 1
ATOM 2002 N N . TYR A 1 251 ? -2.000 -10.748 6.483 1.00 96.00 251 TYR A N 1
ATOM 2003 C CA . TYR A 1 251 ? -1.468 -10.819 5.120 1.00 96.00 251 TYR A CA 1
ATOM 2004 C C . TYR A 1 251 ? -2.232 -11.756 4.172 1.00 96.00 251 TYR A C 1
ATOM 2006 O O . TYR A 1 251 ? -2.035 -11.695 2.959 1.00 96.00 251 TYR A O 1
ATOM 2014 N N . VAL A 1 252 ? -3.116 -12.616 4.690 1.00 95.75 252 VAL A N 1
ATOM 2015 C CA . VAL A 1 252 ? -4.016 -13.417 3.847 1.00 95.75 252 VAL A CA 1
ATOM 2016 C C . VAL A 1 252 ? -5.112 -12.538 3.247 1.00 95.75 252 VAL A C 1
ATOM 2018 O O . VAL A 1 252 ? -5.563 -12.829 2.145 1.00 95.75 252 VAL A O 1
ATOM 2021 N N . HIS A 1 253 ? -5.476 -11.424 3.880 1.00 95.88 253 HIS A N 1
ATOM 2022 C CA . HIS A 1 253 ? -6.598 -10.594 3.436 1.00 95.88 253 HIS A CA 1
ATOM 2023 C C . HIS A 1 253 ? -6.202 -9.144 3.104 1.00 95.88 253 HIS A C 1
ATOM 2025 O O . HIS A 1 253 ? -6.841 -8.527 2.254 1.00 95.88 253 HIS A O 1
ATOM 2031 N N . TRP A 1 254 ? -5.127 -8.610 3.692 1.00 96.44 254 TRP A N 1
ATOM 2032 C CA . TRP A 1 254 ? -4.619 -7.256 3.452 1.00 96.44 254 TRP A CA 1
ATOM 2033 C C . TRP A 1 254 ? -3.120 -7.252 3.149 1.00 96.44 254 TRP A C 1
ATOM 2035 O O . TRP A 1 254 ? -2.308 -7.726 3.941 1.00 96.44 254 TRP A O 1
ATOM 2045 N N . ALA A 1 255 ? -2.746 -6.625 2.036 1.00 95.62 255 ALA A N 1
ATOM 2046 C CA . ALA A 1 255 ? -1.390 -6.132 1.828 1.00 95.62 255 ALA A CA 1
ATOM 2047 C C . ALA A 1 255 ? -1.242 -4.725 2.426 1.00 95.62 255 ALA A C 1
ATOM 2049 O O . ALA A 1 255 ? -2.226 -4.020 2.650 1.00 95.62 255 ALA A O 1
ATOM 2050 N N . LEU A 1 256 ? -0.007 -4.292 2.669 1.00 95.38 256 LEU A N 1
ATOM 2051 C CA . LEU A 1 256 ? 0.294 -2.946 3.157 1.00 95.38 256 LEU A CA 1
ATOM 2052 C C . LEU A 1 256 ? 1.049 -2.162 2.086 1.00 95.38 256 LEU A C 1
ATOM 2054 O O . LEU A 1 256 ? 2.143 -2.553 1.684 1.00 95.38 256 LEU A O 1
ATOM 2058 N N . ASP A 1 257 ? 0.515 -1.037 1.634 1.00 93.06 257 ASP A N 1
ATOM 2059 C CA . ASP A 1 257 ? 1.264 -0.123 0.779 1.00 93.06 257 ASP A CA 1
ATOM 2060 C C . ASP A 1 257 ? 2.067 0.850 1.650 1.00 93.06 257 ASP A C 1
ATOM 2062 O O . ASP A 1 257 ? 1.519 1.780 2.237 1.00 93.06 257 ASP A O 1
ATOM 2066 N N . ILE A 1 258 ? 3.358 0.558 1.814 1.00 93.56 258 ILE A N 1
ATOM 2067 C CA . ILE A 1 258 ? 4.249 1.218 2.773 1.00 93.56 258 ILE A CA 1
ATOM 2068 C C . ILE A 1 258 ? 4.775 2.524 2.180 1.00 93.56 258 ILE A C 1
ATOM 2070 O O . ILE A 1 258 ? 5.350 2.529 1.090 1.00 93.56 258 ILE A O 1
ATOM 2074 N N . TYR A 1 259 ? 4.693 3.609 2.946 1.00 90.25 259 TYR A N 1
ATOM 2075 C CA . TYR A 1 259 ? 5.319 4.882 2.605 1.00 90.25 259 TYR A CA 1
ATOM 2076 C C . TYR A 1 259 ? 6.242 5.363 3.732 1.00 90.25 259 TYR A C 1
ATOM 2078 O O . TYR A 1 259 ? 5.972 5.190 4.921 1.00 90.25 259 TYR A O 1
ATOM 2086 N N . ASP A 1 260 ? 7.373 5.946 3.338 1.00 89.56 260 ASP A N 1
ATOM 2087 C CA . ASP A 1 260 ? 8.374 6.548 4.222 1.00 89.56 260 ASP A CA 1
ATOM 2088 C C . ASP A 1 260 ? 9.064 7.665 3.431 1.00 89.56 260 ASP A C 1
ATOM 2090 O O . ASP A 1 260 ? 9.889 7.401 2.550 1.00 89.56 260 ASP A O 1
ATOM 2094 N N . TYR A 1 261 ? 8.663 8.909 3.673 1.00 84.38 261 TYR A N 1
ATOM 2095 C CA . TYR A 1 261 ? 9.207 10.074 2.984 1.00 84.38 261 TYR A CA 1
ATOM 2096 C C . TYR A 1 261 ? 9.374 11.252 3.939 1.00 84.38 261 TYR A C 1
ATOM 2098 O O . TYR A 1 261 ? 8.762 11.318 5.000 1.00 84.38 261 TYR A O 1
ATOM 2106 N N . ASP A 1 262 ? 10.243 12.182 3.560 1.00 85.44 262 ASP A N 1
ATOM 2107 C CA . ASP A 1 262 ? 10.357 13.472 4.229 1.00 85.44 262 ASP A CA 1
ATOM 2108 C C . ASP A 1 262 ? 9.459 14.484 3.513 1.00 85.44 262 ASP A C 1
ATOM 2110 O O . ASP A 1 262 ? 9.571 14.660 2.298 1.00 85.44 262 ASP A O 1
ATOM 2114 N N . ASP A 1 263 ? 8.557 15.120 4.257 1.00 80.94 263 ASP A N 1
ATOM 2115 C CA . ASP A 1 263 ? 7.779 16.271 3.813 1.00 80.94 263 ASP A CA 1
ATOM 2116 C C . ASP A 1 263 ? 8.194 17.501 4.620 1.00 80.94 263 ASP A C 1
ATOM 2118 O O . ASP A 1 263 ? 7.858 17.657 5.796 1.00 80.94 263 ASP A O 1
ATOM 2122 N N . LYS A 1 264 ? 8.963 18.386 3.976 1.00 84.62 264 LYS A N 1
ATOM 2123 C CA . LYS A 1 264 ? 9.403 19.679 4.532 1.00 84.62 264 LYS A CA 1
ATOM 2124 C C . LYS A 1 264 ? 10.078 19.549 5.908 1.00 84.62 264 LYS A C 1
ATOM 2126 O O . LYS A 1 264 ? 9.829 20.356 6.803 1.00 84.62 264 LYS A O 1
ATOM 2131 N N . GLY A 1 265 ? 10.942 18.548 6.079 1.00 80.25 265 GLY A N 1
ATOM 2132 C CA . GLY A 1 265 ? 11.662 18.282 7.327 1.00 80.25 265 GLY A CA 1
ATOM 2133 C C . GLY A 1 265 ? 10.857 17.499 8.365 1.00 80.25 265 GLY A C 1
ATOM 2134 O O . GLY A 1 265 ? 11.353 17.270 9.469 1.00 80.25 265 GLY A O 1
ATOM 2135 N N . THR A 1 266 ? 9.628 17.091 8.036 1.00 79.88 266 THR A N 1
ATOM 2136 C CA . THR A 1 266 ? 8.851 16.138 8.829 1.00 79.88 266 THR A CA 1
ATOM 2137 C C . THR A 1 266 ? 8.829 14.807 8.105 1.00 79.88 266 THR A C 1
ATOM 2139 O O . THR A 1 266 ? 8.266 14.671 7.023 1.00 79.88 266 THR A O 1
ATOM 2142 N N . ARG A 1 267 ? 9.429 13.795 8.722 1.00 86.69 267 ARG A N 1
ATOM 2143 C CA . ARG A 1 267 ? 9.351 12.433 8.214 1.00 86.69 267 ARG A CA 1
ATOM 2144 C C . ARG A 1 267 ? 7.953 11.866 8.450 1.00 86.69 267 ARG A C 1
ATOM 2146 O O . ARG A 1 267 ? 7.557 11.682 9.599 1.00 86.69 267 ARG A O 1
ATOM 2153 N N . GLU A 1 268 ? 7.267 11.518 7.374 1.00 87.12 268 GLU A N 1
ATOM 2154 C CA . GLU A 1 268 ? 5.988 10.817 7.391 1.00 87.12 268 GLU A CA 1
ATOM 2155 C C . GLU A 1 268 ? 6.217 9.341 7.041 1.00 87.12 268 GLU A C 1
ATOM 2157 O O . GLU A 1 268 ? 6.830 8.998 6.026 1.00 87.12 268 GLU A O 1
ATOM 2162 N N . ILE A 1 269 ? 5.755 8.456 7.923 1.00 91.81 269 ILE A N 1
ATOM 2163 C CA . ILE A 1 269 ? 5.884 7.004 7.792 1.00 91.81 269 ILE A CA 1
ATOM 2164 C C . ILE A 1 269 ? 4.546 6.348 8.115 1.00 91.81 269 ILE A C 1
ATOM 2166 O O . ILE A 1 269 ? 3.862 6.757 9.050 1.00 91.81 269 ILE A O 1
ATOM 2170 N N . GLY A 1 270 ? 4.178 5.325 7.357 1.00 94.31 270 GLY A N 1
ATOM 2171 C CA . GLY A 1 270 ? 2.949 4.584 7.594 1.00 94.31 270 GLY A CA 1
ATOM 2172 C C . GLY A 1 270 ? 2.648 3.621 6.458 1.00 94.31 270 GLY A C 1
ATOM 2173 O O . GLY A 1 270 ? 3.527 3.272 5.664 1.00 94.31 270 GLY A O 1
ATOM 2174 N N . PHE A 1 271 ? 1.404 3.165 6.404 1.00 95.25 271 PHE A N 1
ATOM 2175 C CA . PHE A 1 271 ? 0.935 2.337 5.307 1.00 95.25 271 PHE A CA 1
ATOM 2176 C C . PHE A 1 271 ? -0.498 2.662 4.934 1.00 95.25 271 PHE A C 1
ATOM 2178 O O . PHE A 1 271 ? -1.264 3.149 5.758 1.00 95.25 271 PHE A O 1
ATOM 2185 N N . VAL A 1 272 ? -0.860 2.313 3.707 1.00 93.56 272 VAL A N 1
ATOM 2186 C CA . VAL A 1 272 ? -2.243 2.259 3.247 1.00 93.56 272 VAL A CA 1
ATOM 2187 C C . VAL A 1 272 ? -2.656 0.782 3.162 1.00 93.56 272 VAL A C 1
ATOM 2189 O O . VAL A 1 272 ? -2.032 0.029 2.408 1.00 93.56 272 VAL A O 1
ATOM 2192 N N . PRO A 1 273 ? -3.641 0.308 3.949 1.00 94.88 273 PRO A N 1
ATOM 2193 C CA . PRO A 1 273 ? -4.091 -1.079 3.886 1.00 94.88 273 PRO A CA 1
ATOM 2194 C C . PRO A 1 273 ? -4.790 -1.358 2.550 1.00 94.88 273 PRO A C 1
ATOM 2196 O O . PRO A 1 273 ? -5.762 -0.700 2.181 1.00 94.88 273 PRO A O 1
ATOM 2199 N N . ARG A 1 274 ? -4.313 -2.374 1.833 1.00 93.62 274 ARG A N 1
ATOM 2200 C CA . ARG A 1 274 ? -4.838 -2.809 0.536 1.00 93.62 274 ARG A CA 1
ATOM 2201 C C . ARG A 1 274 ? -5.545 -4.158 0.695 1.00 93.62 274 ARG A C 1
ATOM 2203 O O . ARG A 1 274 ? -4.861 -5.180 0.783 1.00 93.62 274 ARG A O 1
ATOM 2210 N N . PRO A 1 275 ? -6.888 -4.191 0.776 1.00 93.56 275 PRO A N 1
ATOM 2211 C CA . PRO A 1 275 ? -7.615 -5.453 0.812 1.00 93.56 275 PRO A CA 1
ATOM 2212 C C . PRO A 1 275 ? -7.370 -6.221 -0.488 1.00 93.56 275 PRO A C 1
ATOM 2214 O O . PRO A 1 275 ? -7.408 -5.646 -1.574 1.00 93.56 275 PRO A O 1
ATOM 2217 N N . ARG A 1 276 ? -7.124 -7.525 -0.373 1.00 90.62 276 ARG A N 1
ATOM 2218 C CA . ARG A 1 276 ? -6.911 -8.417 -1.523 1.00 90.62 276 ARG A CA 1
ATOM 2219 C C . ARG A 1 276 ? -8.212 -8.741 -2.253 1.00 90.62 276 ARG A C 1
ATOM 2221 O O . ARG A 1 276 ? -8.189 -9.030 -3.442 1.00 90.62 276 ARG A O 1
ATOM 2228 N N . HIS A 1 277 ? -9.333 -8.676 -1.541 1.00 88.50 277 HIS A N 1
ATOM 2229 C CA . HIS A 1 277 ? -10.667 -8.827 -2.096 1.00 88.50 277 HIS A CA 1
ATOM 2230 C C . HIS A 1 277 ? -11.543 -7.678 -1.600 1.00 88.50 277 HIS A C 1
ATOM 2232 O O . HIS A 1 277 ? -11.663 -7.451 -0.394 1.00 88.50 277 HIS A O 1
ATOM 2238 N N . LEU A 1 278 ? -12.108 -6.923 -2.538 1.00 91.25 278 LEU A N 1
ATOM 2239 C CA . LEU A 1 278 ? -13.096 -5.892 -2.249 1.00 91.25 278 LEU A CA 1
ATOM 2240 C C . LEU A 1 278 ? -14.482 -6.474 -2.500 1.00 91.25 278 LEU A C 1
ATOM 2242 O O . LEU A 1 278 ? -14.654 -7.108 -3.540 1.00 91.25 278 LEU A O 1
ATOM 2246 N N . PRO A 1 279 ? -15.460 -6.202 -1.622 1.00 93.62 279 PRO A N 1
ATOM 2247 C CA . PRO A 1 279 ? -16.819 -6.620 -1.890 1.00 93.62 279 PRO A CA 1
ATOM 2248 C C . PRO A 1 279 ? -17.371 -5.895 -3.122 1.00 93.62 279 PRO A C 1
ATOM 2250 O O . PRO A 1 279 ? -17.044 -4.721 -3.362 1.00 93.62 279 PRO A O 1
ATOM 2253 N N . GLU A 1 280 ? -18.216 -6.581 -3.890 1.00 91.25 280 GLU A N 1
ATOM 2254 C CA . GLU A 1 280 ? -18.823 -6.050 -5.116 1.00 91.25 280 GLU A CA 1
ATOM 2255 C C . GLU A 1 280 ? -19.620 -4.767 -4.832 1.00 91.25 280 GLU A C 1
ATOM 2257 O O . GLU A 1 280 ? -19.467 -3.733 -5.499 1.00 91.25 280 GLU A O 1
ATOM 2262 N N . GLU A 1 281 ? -20.447 -4.809 -3.787 1.00 90.81 281 GLU A N 1
ATOM 2263 C CA . GLU A 1 281 ? -21.336 -3.716 -3.419 1.00 90.81 281 GLU A CA 1
ATOM 2264 C C . GLU A 1 281 ? -20.729 -2.798 -2.356 1.00 90.81 281 GLU A C 1
ATOM 2266 O O . GLU A 1 281 ? -20.132 -3.219 -1.364 1.00 90.81 281 GLU A O 1
ATOM 2271 N N . ARG A 1 282 ? -20.950 -1.490 -2.529 1.00 94.75 282 ARG A N 1
ATOM 2272 C CA . ARG A 1 282 ? -20.633 -0.502 -1.496 1.00 94.75 282 ARG A CA 1
ATOM 2273 C C . ARG A 1 282 ? -21.747 -0.466 -0.449 1.00 94.75 282 ARG A C 1
ATOM 2275 O O . ARG A 1 282 ? -22.911 -0.258 -0.784 1.00 94.75 282 ARG A O 1
ATOM 2282 N N . LEU A 1 283 ? -21.378 -0.563 0.823 1.00 96.25 283 LEU A N 1
ATOM 2283 C CA . LEU A 1 283 ? -22.256 -0.383 1.968 1.00 96.25 283 LEU A CA 1
ATOM 2284 C C . LEU A 1 283 ? -22.150 1.043 2.522 1.00 96.25 283 LEU A C 1
ATOM 2286 O O . LEU A 1 283 ? -21.091 1.494 2.965 1.00 96.25 283 LEU A O 1
ATOM 2290 N N . ILE A 1 284 ? -23.283 1.740 2.523 1.00 95.69 284 ILE A N 1
ATOM 2291 C CA . ILE A 1 284 ? -23.486 3.037 3.175 1.00 95.69 284 ILE A CA 1
ATOM 2292 C C . ILE A 1 284 ? -24.600 2.898 4.215 1.00 95.69 284 ILE A C 1
ATOM 2294 O O . ILE A 1 284 ? -25.492 2.070 4.046 1.00 95.69 284 ILE A O 1
ATOM 2298 N N . ALA A 1 285 ? -24.563 3.704 5.279 1.00 93.00 285 ALA A N 1
ATOM 2299 C CA . ALA A 1 285 ? -25.586 3.638 6.324 1.00 93.00 285 ALA A CA 1
ATOM 2300 C C . ALA A 1 285 ? -26.963 4.103 5.813 1.00 93.00 285 ALA A C 1
ATOM 2302 O O . ALA A 1 285 ? -27.947 3.379 5.950 1.00 93.00 285 ALA A O 1
ATOM 2303 N N . GLY A 1 286 ? -27.022 5.290 5.192 1.00 91.25 286 GLY A N 1
ATOM 2304 C CA . GLY A 1 286 ? -28.273 5.893 4.715 1.00 91.25 286 GLY A CA 1
ATOM 2305 C C . GLY A 1 286 ? -29.371 5.889 5.787 1.00 91.25 286 GLY A C 1
ATOM 2306 O O . GLY A 1 286 ? -29.093 6.104 6.965 1.00 91.25 286 GLY A O 1
ATOM 2307 N N . ASP A 1 287 ? -30.599 5.573 5.373 1.00 91.00 287 ASP A N 1
ATOM 2308 C CA . ASP A 1 287 ? -31.752 5.381 6.267 1.00 91.00 287 ASP A CA 1
ATOM 2309 C C . ASP A 1 287 ? -31.952 3.908 6.683 1.00 91.00 287 ASP A C 1
ATOM 2311 O O . ASP A 1 287 ? -33.006 3.531 7.204 1.00 91.00 287 ASP A O 1
ATOM 2315 N N . ALA A 1 288 ? -30.967 3.036 6.429 1.00 92.62 288 ALA A N 1
ATOM 2316 C CA . ALA A 1 288 ? -31.091 1.617 6.732 1.00 92.62 288 ALA A CA 1
ATOM 2317 C C . ALA A 1 288 ? -31.203 1.384 8.246 1.00 92.62 288 ALA A C 1
ATOM 2319 O O . ALA A 1 288 ? -30.509 1.995 9.063 1.00 92.62 288 ALA A O 1
ATOM 2320 N N . SER A 1 289 ? -32.069 0.446 8.638 1.00 96.56 289 SER A N 1
ATOM 2321 C CA . SER A 1 289 ? -32.140 0.034 10.039 1.00 96.56 289 SER A CA 1
ATOM 2322 C C . SER A 1 289 ? -30.856 -0.691 10.450 1.00 96.56 289 SER A C 1
ATOM 2324 O O . SER A 1 289 ? -30.235 -1.379 9.640 1.00 96.56 289 SER A O 1
ATOM 2326 N N . VAL A 1 290 ? -30.489 -0.611 11.730 1.00 96.69 290 VAL A N 1
ATOM 2327 C CA . VAL A 1 290 ? -29.275 -1.271 12.231 1.00 96.69 290 VAL A CA 1
ATOM 2328 C C . VAL A 1 290 ? -29.274 -2.791 12.005 1.00 96.69 290 VAL A C 1
ATOM 2330 O O . VAL A 1 290 ? -28.218 -3.351 11.764 1.00 96.69 290 VAL A O 1
ATOM 2333 N N . HIS A 1 291 ? -30.438 -3.450 11.993 1.00 97.19 291 HIS A N 1
ATOM 2334 C CA . HIS A 1 291 ? -30.539 -4.888 11.707 1.00 97.19 291 HIS A CA 1
ATOM 2335 C C . HIS A 1 291 ? -30.198 -5.205 10.245 1.00 97.19 291 HIS A C 1
ATOM 2337 O O . HIS A 1 291 ? -29.475 -6.153 9.982 1.00 97.19 291 HIS A O 1
ATOM 2343 N N . ILE A 1 292 ? -30.630 -4.354 9.304 1.00 97.38 292 ILE A N 1
ATOM 2344 C CA . ILE A 1 292 ? -30.240 -4.482 7.890 1.00 97.38 292 ILE A CA 1
ATOM 2345 C C . ILE A 1 292 ? -28.729 -4.283 7.748 1.00 97.38 292 ILE A C 1
ATOM 2347 O O . ILE A 1 292 ? -28.083 -4.993 6.985 1.00 97.38 292 ILE A O 1
ATOM 2351 N N . LEU A 1 293 ? -28.149 -3.328 8.485 1.00 97.62 293 LEU A N 1
ATOM 2352 C CA . LEU A 1 293 ? -26.700 -3.133 8.476 1.00 97.62 293 LEU A CA 1
ATOM 2353 C C . LEU A 1 293 ? -25.960 -4.364 9.011 1.00 97.62 293 LEU A C 1
ATOM 2355 O O . LEU A 1 293 ? -24.965 -4.736 8.402 1.00 97.62 293 LEU A O 1
ATOM 2359 N N . MET A 1 294 ? -26.462 -5.015 10.070 1.00 97.94 294 MET A N 1
ATOM 2360 C CA . MET A 1 294 ? -25.902 -6.272 10.592 1.00 97.94 294 MET A CA 1
ATOM 2361 C C . MET A 1 294 ? -25.891 -7.379 9.531 1.00 97.94 294 MET A C 1
ATOM 2363 O O . MET A 1 294 ? -24.831 -7.927 9.241 1.00 97.94 294 MET A O 1
ATOM 2367 N N . ASP A 1 295 ? -27.027 -7.628 8.872 1.00 97.38 295 ASP A N 1
ATOM 2368 C CA . ASP A 1 295 ? -27.118 -8.647 7.815 1.00 97.38 295 ASP A CA 1
ATOM 2369 C C . ASP A 1 295 ? -26.132 -8.366 6.664 1.00 97.38 295 ASP A C 1
ATOM 2371 O O . ASP A 1 295 ? -25.530 -9.274 6.084 1.00 97.38 295 ASP A O 1
ATOM 2375 N N . ARG A 1 296 ? -25.951 -7.083 6.320 1.00 97.75 296 ARG A N 1
ATOM 2376 C CA . ARG A 1 296 ? -25.073 -6.651 5.223 1.00 97.75 296 ARG A CA 1
ATOM 2377 C C . ARG A 1 296 ? -23.596 -6.756 5.587 1.00 97.75 296 ARG A C 1
ATOM 2379 O O . ARG A 1 296 ? -22.815 -7.165 4.733 1.00 97.75 296 ARG A O 1
ATOM 2386 N N . VAL A 1 297 ? -23.203 -6.433 6.819 1.00 97.50 297 VAL A N 1
ATOM 2387 C CA . VAL A 1 297 ? -21.806 -6.614 7.242 1.00 97.50 297 VAL A CA 1
ATOM 2388 C C . VAL A 1 297 ? -21.431 -8.093 7.364 1.00 97.50 297 VAL A C 1
ATOM 2390 O O . VAL A 1 297 ? -20.334 -8.465 6.964 1.00 97.50 297 VAL A O 1
ATOM 2393 N N . GLU A 1 298 ? -22.355 -8.960 7.789 1.00 97.06 298 GLU A N 1
ATOM 2394 C CA . GLU A 1 298 ? -22.143 -10.416 7.791 1.00 97.06 298 GLU A CA 1
ATOM 2395 C C . GLU A 1 298 ? -22.031 -11.001 6.374 1.00 97.06 298 GLU A C 1
ATOM 2397 O O . GLU A 1 298 ? -21.303 -11.968 6.140 1.00 97.06 298 GLU A O 1
ATOM 2402 N N . ALA A 1 299 ? -22.757 -10.442 5.400 1.00 97.38 299 ALA A N 1
ATOM 2403 C CA . ALA A 1 299 ? -22.587 -10.809 3.996 1.00 97.38 299 ALA A CA 1
ATOM 2404 C C . ALA A 1 299 ? -21.195 -10.418 3.474 1.00 97.38 299 ALA A C 1
ATOM 2406 O O . ALA A 1 299 ? -20.535 -11.251 2.856 1.00 97.38 299 ALA A O 1
ATOM 2407 N N . ILE A 1 300 ? -20.728 -9.206 3.793 1.00 97.50 300 ILE A N 1
ATOM 2408 C CA . ILE A 1 300 ? -19.385 -8.731 3.426 1.00 97.50 300 ILE A CA 1
ATOM 2409 C C . ILE A 1 300 ? -18.298 -9.605 4.058 1.00 97.50 300 ILE A C 1
ATOM 2411 O O . ILE A 1 300 ? -17.360 -9.994 3.371 1.00 97.50 300 ILE A O 1
ATOM 2415 N N . ASP A 1 301 ? -18.420 -9.965 5.336 1.00 97.31 301 ASP A N 1
ATOM 2416 C CA . ASP A 1 301 ? -17.440 -10.835 6.001 1.00 97.31 301 ASP A CA 1
ATOM 2417 C C . ASP A 1 301 ? -17.324 -12.205 5.319 1.00 97.31 301 ASP A C 1
ATOM 2419 O O . ASP A 1 301 ? -16.221 -12.736 5.174 1.00 97.31 301 ASP A O 1
ATOM 2423 N N . ARG A 1 302 ? -18.449 -12.769 4.853 1.00 96.56 302 ARG A N 1
ATOM 2424 C CA . ARG A 1 302 ? -18.457 -14.027 4.088 1.00 96.56 302 ARG A CA 1
ATOM 2425 C C . ARG A 1 302 ? -17.793 -13.890 2.722 1.00 96.56 302 ARG A C 1
ATOM 2427 O O . ARG A 1 302 ? -17.128 -14.827 2.294 1.00 96.56 302 ARG A O 1
ATOM 2434 N N . GLU A 1 303 ? -17.977 -12.757 2.055 1.00 96.12 303 GLU A N 1
ATOM 2435 C CA . GLU A 1 303 ? -17.374 -12.462 0.752 1.00 96.12 303 GLU A CA 1
ATOM 2436 C C . GLU A 1 303 ? -15.856 -12.241 0.868 1.00 96.12 303 GLU A C 1
ATOM 2438 O O . GLU A 1 303 ? -15.077 -12.847 0.139 1.00 96.12 303 GLU A O 1
ATOM 2443 N N . VAL A 1 304 ? -15.415 -11.449 1.851 1.00 94.25 304 VAL A N 1
ATOM 2444 C CA . VAL A 1 304 ? -13.990 -11.175 2.128 1.00 94.25 304 VAL A CA 1
ATOM 2445 C C . VAL A 1 304 ? -13.278 -12.386 2.750 1.00 94.25 304 VAL A C 1
ATOM 2447 O O . VAL A 1 304 ? -12.052 -12.509 2.665 1.00 94.25 304 VAL A O 1
ATOM 2450 N N . GLY A 1 305 ? -14.039 -13.289 3.371 1.00 96.06 305 GLY A N 1
ATOM 2451 C CA . GLY A 1 305 ? -13.549 -14.540 3.943 1.00 96.06 305 GLY A CA 1
ATOM 2452 C C . GLY A 1 305 ? -12.916 -14.399 5.328 1.00 96.06 305 GLY A C 1
ATOM 2453 O O . GLY A 1 305 ? -12.189 -15.296 5.741 1.00 96.06 305 GLY A O 1
ATOM 2454 N N . VAL A 1 306 ? -13.168 -13.299 6.044 1.00 97.12 306 VAL A N 1
ATOM 2455 C CA . VAL A 1 306 ? -12.669 -13.070 7.410 1.00 97.12 306 VAL A CA 1
ATOM 2456 C C . VAL A 1 306 ? -13.775 -12.477 8.287 1.00 97.12 306 VAL A C 1
ATOM 2458 O O . VAL A 1 306 ? -14.424 -11.510 7.881 1.00 97.12 306 VAL A O 1
ATOM 2461 N N . PRO A 1 307 ? -14.018 -13.023 9.492 1.00 97.56 307 PRO A N 1
ATOM 2462 C CA . PRO A 1 307 ? -14.991 -12.441 10.405 1.00 97.56 307 PRO A CA 1
ATOM 2463 C C . PRO A 1 307 ? -14.537 -11.053 10.850 1.00 97.56 307 PRO A C 1
ATOM 2465 O O . PRO A 1 307 ? -13.358 -10.834 11.131 1.00 97.56 307 PRO A O 1
ATOM 2468 N N . PHE A 1 308 ? -15.488 -10.130 10.965 1.00 98.31 308 PHE A N 1
ATOM 2469 C CA . PHE A 1 308 ? -15.231 -8.734 11.303 1.00 98.31 308 PHE A CA 1
ATOM 2470 C C . PHE A 1 308 ? -14.341 -8.000 10.274 1.00 98.31 308 PHE A C 1
ATOM 2472 O O . PHE A 1 308 ? -13.810 -6.924 10.549 1.00 98.31 308 PHE A O 1
ATOM 2479 N N . GLY A 1 309 ? -14.191 -8.547 9.062 1.00 97.69 309 GLY A N 1
ATOM 2480 C CA . GLY A 1 309 ? -13.440 -7.943 7.961 1.00 97.69 309 GLY A CA 1
ATOM 2481 C C . GLY A 1 309 ? -14.033 -6.617 7.481 1.00 97.69 309 GLY A C 1
ATOM 2482 O O . GLY A 1 309 ? -13.286 -5.702 7.122 1.00 97.69 309 GLY A O 1
ATOM 2483 N N . TRP A 1 310 ? -15.360 -6.458 7.550 1.00 98.06 310 TRP A N 1
ATOM 2484 C CA . TRP A 1 310 ? -16.054 -5.207 7.224 1.00 98.06 310 TRP A CA 1
ATOM 2485 C C . TRP A 1 310 ? -15.525 -4.008 8.024 1.00 98.06 310 TRP A C 1
ATOM 2487 O O . TRP A 1 310 ? -15.489 -2.890 7.506 1.00 98.06 310 TRP A O 1
ATOM 2497 N N . PHE A 1 311 ? -15.082 -4.226 9.269 1.00 98.44 311 PHE A N 1
ATOM 2498 C CA . PHE A 1 311 ? -14.517 -3.178 10.115 1.00 98.44 311 PHE A CA 1
ATOM 2499 C C . PHE A 1 311 ? -13.189 -2.668 9.541 1.00 98.44 311 PHE A C 1
ATOM 2501 O O . PHE A 1 311 ? -12.979 -1.461 9.439 1.00 98.44 311 PHE A O 1
ATOM 2508 N N . PHE A 1 312 ? -12.309 -3.566 9.092 1.00 98.00 312 PHE A N 1
ATOM 2509 C CA . PHE A 1 312 ? -11.019 -3.196 8.495 1.00 98.00 312 PHE A CA 1
ATOM 2510 C C . PHE A 1 312 ? -11.162 -2.612 7.086 1.00 98.00 312 PHE A C 1
ATOM 2512 O O . PHE A 1 312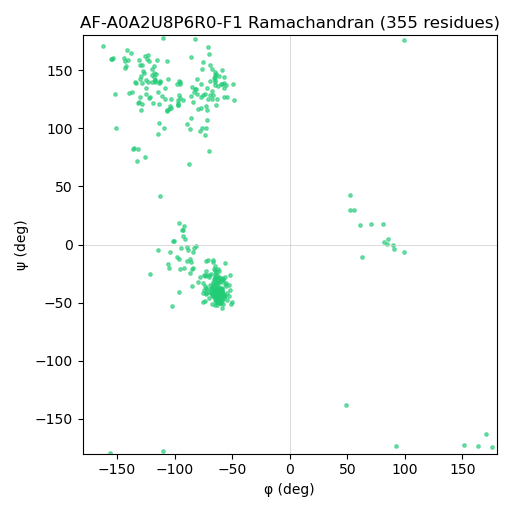 ? -10.356 -1.779 6.677 1.00 98.00 312 PHE A O 1
ATOM 2519 N N . LEU A 1 313 ? -12.216 -2.979 6.357 1.00 97.56 313 LEU A N 1
ATOM 2520 C CA . LEU A 1 313 ? -12.621 -2.267 5.145 1.00 97.56 313 LEU A CA 1
ATOM 2521 C C . LEU A 1 313 ? -13.077 -0.833 5.461 1.00 97.56 313 LEU A C 1
ATOM 2523 O O . LEU A 1 313 ? -12.664 0.119 4.794 1.00 97.56 313 LEU A O 1
ATOM 2527 N N . MET A 1 314 ? -13.883 -0.674 6.512 1.00 97.38 314 MET A N 1
ATOM 2528 C CA . MET A 1 314 ? -14.423 0.611 6.951 1.00 97.38 314 MET A CA 1
ATOM 2529 C C . MET A 1 314 ? -13.340 1.594 7.406 1.00 97.38 314 MET A C 1
ATOM 2531 O O . MET A 1 314 ? -13.452 2.780 7.102 1.00 97.38 314 MET A O 1
ATOM 2535 N N . THR A 1 315 ? -12.283 1.143 8.092 1.00 94.94 315 THR A N 1
ATOM 2536 C CA . THR A 1 315 ? -11.206 2.046 8.554 1.00 94.94 315 THR A CA 1
ATOM 2537 C C . THR A 1 315 ? -10.468 2.743 7.406 1.00 94.94 315 THR A C 1
ATOM 2539 O O . THR A 1 315 ? -9.896 3.804 7.616 1.00 94.94 315 THR A O 1
ATOM 2542 N N . HIS A 1 316 ? -10.526 2.216 6.183 1.00 88.25 316 HIS A N 1
ATOM 2543 C CA . HIS A 1 316 ? -10.013 2.885 4.980 1.00 88.25 316 HIS A CA 1
ATOM 2544 C C . HIS A 1 316 ? -11.134 3.488 4.101 1.00 88.25 316 HIS A C 1
ATOM 2546 O O . HIS A 1 316 ? -10.879 4.139 3.094 1.00 88.25 316 HIS A O 1
ATOM 2552 N N . GLY A 1 317 ? -12.410 3.252 4.419 1.00 86.25 317 GLY A N 1
ATOM 2553 C CA . GLY A 1 317 ? -13.528 3.605 3.534 1.00 86.25 317 GLY A CA 1
ATOM 2554 C C . GLY A 1 317 ? -13.621 2.727 2.275 1.00 86.25 317 GLY A C 1
ATOM 2555 O O . GLY A 1 317 ? -14.289 3.092 1.302 1.00 86.25 317 GLY A O 1
ATOM 2556 N N . ASN A 1 318 ? -12.967 1.561 2.280 1.00 88.38 318 ASN A N 1
ATOM 2557 C CA . ASN A 1 318 ? -12.968 0.605 1.178 1.00 88.38 318 ASN A CA 1
ATOM 2558 C C . ASN A 1 318 ? -14.313 -0.106 1.111 1.00 88.38 318 ASN A C 1
ATOM 2560 O O . ASN A 1 318 ? -14.531 -1.096 1.795 1.00 88.38 318 ASN A O 1
ATOM 2564 N N . ARG A 1 319 ? -15.232 0.405 0.289 1.00 93.56 319 ARG A N 1
ATOM 2565 C CA . ARG A 1 319 ? -16.584 -0.150 0.086 1.00 93.56 319 ARG A CA 1
ATOM 2566 C C . ARG A 1 319 ? -17.487 -0.153 1.326 1.00 93.56 319 ARG A C 1
ATOM 2568 O O . ARG A 1 319 ? -18.685 -0.308 1.151 1.00 93.56 319 ARG A O 1
ATOM 2575 N N . VAL A 1 320 ? -16.992 0.112 2.531 1.00 96.56 320 VAL A N 1
ATOM 2576 C CA . VAL A 1 320 ? -17.804 0.280 3.744 1.00 96.56 320 VAL A CA 1
ATOM 2577 C C . VAL A 1 320 ? -17.598 1.685 4.291 1.00 96.56 320 VAL A C 1
ATOM 2579 O O . VAL A 1 320 ? -16.472 2.093 4.559 1.00 96.56 320 VAL A O 1
ATOM 2582 N N . ALA A 1 321 ? -18.678 2.450 4.424 1.00 96.00 321 ALA A N 1
ATOM 2583 C CA . ALA A 1 321 ? -18.603 3.825 4.905 1.00 96.00 321 ALA A CA 1
ATOM 2584 C C . ALA A 1 321 ? -18.497 3.890 6.449 1.00 96.00 321 ALA A C 1
ATOM 2586 O O . ALA A 1 321 ? -19.165 3.101 7.125 1.00 96.00 321 ALA A O 1
ATOM 2587 N N . PRO A 1 322 ? -17.721 4.822 7.040 1.00 95.88 322 PRO A N 1
ATOM 2588 C CA . PRO A 1 322 ? -17.573 4.951 8.498 1.00 95.88 322 PRO A CA 1
ATOM 2589 C C . PRO A 1 322 ? -18.891 5.138 9.264 1.00 95.88 322 PRO A C 1
ATOM 2591 O O . PRO A 1 322 ? -19.018 4.723 10.419 1.00 95.88 322 PRO A O 1
ATOM 2594 N N . GLU A 1 323 ? -19.904 5.723 8.626 1.00 96.44 323 GLU A N 1
ATOM 2595 C CA . GLU A 1 323 ? -21.237 5.916 9.201 1.00 96.44 323 GLU A CA 1
ATOM 2596 C C . GLU A 1 323 ? -21.912 4.582 9.540 1.00 96.44 323 GLU A C 1
ATOM 2598 O O . GLU A 1 323 ? -22.708 4.520 10.477 1.00 96.44 323 GLU A O 1
ATOM 2603 N N . VAL A 1 324 ? -21.570 3.504 8.824 1.00 97.69 324 VAL A N 1
ATOM 2604 C CA . VAL A 1 324 ? -22.053 2.145 9.108 1.00 97.69 324 VAL A CA 1
ATOM 2605 C C . VAL A 1 324 ? -21.577 1.707 10.493 1.00 97.69 324 VAL A C 1
ATOM 2607 O O . VAL A 1 324 ? -22.392 1.307 11.325 1.00 97.69 324 VAL A O 1
ATOM 2610 N N . GLY A 1 325 ? -20.282 1.862 10.787 1.00 97.31 325 GLY A N 1
ATOM 2611 C CA . GLY A 1 325 ? -19.724 1.536 12.100 1.00 97.31 325 GLY A CA 1
ATOM 2612 C C . GLY A 1 325 ? -20.306 2.395 13.215 1.00 97.31 325 GLY A C 1
ATOM 2613 O O . GLY A 1 325 ? -20.627 1.873 14.281 1.00 97.31 325 GLY A O 1
ATOM 2614 N N . GLN A 1 326 ? -20.525 3.690 12.967 1.00 97.69 326 GLN A N 1
ATOM 2615 C CA . GLN A 1 326 ? -21.175 4.578 13.938 1.00 97.69 326 GLN A CA 1
ATOM 2616 C C . GLN A 1 326 ? -22.626 4.159 14.228 1.00 97.69 326 GLN A C 1
ATOM 2618 O O . GLN A 1 326 ? -23.052 4.134 15.388 1.00 97.69 326 GLN A O 1
ATOM 2623 N N . ALA A 1 327 ? -23.387 3.781 13.196 1.00 98.00 327 ALA A N 1
ATOM 2624 C CA . ALA A 1 327 ? -24.758 3.301 13.342 1.00 98.00 327 ALA A CA 1
ATOM 2625 C C . ALA A 1 327 ? -24.825 1.985 14.135 1.00 98.00 327 ALA A C 1
ATOM 2627 O O . ALA A 1 327 ? -25.640 1.865 15.057 1.00 98.00 327 ALA A O 1
ATOM 2628 N N . ILE A 1 328 ? -23.937 1.029 13.841 1.00 98.25 328 ILE A N 1
ATOM 2629 C CA . ILE A 1 328 ? -23.846 -0.242 14.574 1.00 98.25 328 ILE A CA 1
ATOM 2630 C C . ILE A 1 328 ? -23.397 0.004 16.021 1.00 98.25 328 ILE A C 1
ATOM 2632 O O . ILE A 1 328 ? -24.035 -0.502 16.943 1.00 98.25 328 ILE A O 1
ATOM 2636 N N . ALA A 1 329 ? -22.397 0.857 16.262 1.00 98.38 329 ALA A N 1
ATOM 2637 C CA . ALA A 1 329 ? -21.958 1.227 17.611 1.00 98.38 329 ALA A CA 1
ATOM 2638 C C . ALA A 1 329 ? -23.095 1.841 18.449 1.00 98.38 329 ALA A C 1
ATOM 2640 O O . ALA A 1 329 ? -23.272 1.501 19.621 1.00 98.38 329 ALA A O 1
ATOM 2641 N N . LYS A 1 330 ? -23.923 2.709 17.851 1.00 97.88 330 LYS A N 1
ATOM 2642 C CA . LYS A 1 330 ? -25.137 3.237 18.495 1.00 97.88 330 LYS A CA 1
ATOM 2643 C C . LYS A 1 330 ? -26.159 2.130 18.784 1.00 97.88 330 LYS A C 1
ATOM 2645 O O . LYS A 1 330 ? -26.780 2.132 19.850 1.00 97.88 330 LYS A O 1
ATOM 2650 N N . GLY A 1 331 ? -26.329 1.182 17.864 1.00 97.88 331 GLY A N 1
ATOM 2651 C CA . GLY A 1 331 ? -27.161 -0.008 18.054 1.00 97.88 331 GLY A CA 1
ATOM 2652 C C . GLY A 1 331 ? -26.712 -0.877 19.228 1.00 97.88 331 GLY A C 1
ATOM 2653 O O . GLY A 1 331 ? -27.548 -1.256 20.044 1.00 97.88 331 GLY A O 1
ATOM 2654 N N . LEU A 1 332 ? -25.404 -1.113 19.366 1.00 98.06 332 LEU A N 1
ATOM 2655 C CA . LEU A 1 332 ? -24.812 -1.852 20.486 1.00 98.06 332 LEU A CA 1
ATOM 2656 C C . LEU A 1 332 ? -25.051 -1.140 21.823 1.00 98.06 332 LEU A C 1
ATOM 2658 O O . LEU A 1 332 ? -25.549 -1.750 22.766 1.00 98.06 332 LEU A O 1
ATOM 2662 N N . ARG A 1 333 ? -24.779 0.173 21.899 1.00 97.88 333 ARG A N 1
ATOM 2663 C CA . ARG A 1 333 ? -25.013 0.980 23.117 1.00 97.88 333 ARG A CA 1
ATOM 2664 C C . ARG A 1 333 ? -26.479 0.983 23.553 1.00 97.88 333 ARG A C 1
ATOM 2666 O O . ARG A 1 333 ? -26.766 1.061 24.741 1.00 97.88 333 ARG A O 1
ATOM 2673 N N . SER A 1 334 ? -27.398 0.904 22.591 1.00 97.19 334 SER A N 1
ATOM 2674 C CA . SER A 1 334 ? -28.844 0.827 22.834 1.00 97.19 334 SER A CA 1
ATOM 2675 C C . SER A 1 334 ? -29.384 -0.604 22.919 1.00 97.19 334 SER A C 1
ATOM 2677 O O . SER A 1 334 ? -30.598 -0.777 22.980 1.00 97.19 334 SER A O 1
ATOM 2679 N N . GLN A 1 335 ? -28.508 -1.617 22.924 1.00 96.50 335 GLN A N 1
ATOM 2680 C CA . GLN A 1 335 ? -28.857 -3.040 23.024 1.00 96.50 335 GLN A CA 1
ATOM 2681 C C . GLN A 1 335 ? -29.843 -3.521 21.942 1.00 96.50 335 GLN A C 1
ATOM 2683 O O . GLN A 1 335 ? -30.630 -4.437 22.167 1.00 96.50 335 GLN A O 1
ATOM 2688 N N . ARG A 1 336 ? -29.823 -2.900 20.755 1.00 96.75 336 ARG A N 1
ATOM 2689 C CA . ARG A 1 336 ? -30.688 -3.281 19.622 1.00 96.75 336 ARG A CA 1
ATOM 2690 C C . ARG A 1 336 ? -30.091 -4.388 18.761 1.00 96.75 336 ARG A C 1
ATOM 2692 O O . ARG A 1 336 ? -30.831 -5.078 18.078 1.00 96.75 336 ARG A O 1
ATOM 2699 N N . VAL A 1 337 ? -28.770 -4.522 18.773 1.00 97.19 337 VAL A N 1
ATOM 2700 C CA . VAL A 1 337 ? -28.016 -5.555 18.053 1.00 97.19 337 VAL A CA 1
ATOM 2701 C C . VAL A 1 337 ? -26.916 -6.090 18.957 1.00 97.19 337 VAL A C 1
ATOM 2703 O O . VAL A 1 337 ? -26.589 -5.468 19.971 1.00 97.19 337 VAL A O 1
ATOM 2706 N N . VAL A 1 338 ? -26.351 -7.235 18.591 1.00 96.25 338 VAL A N 1
ATOM 2707 C CA . VAL A 1 338 ? -25.273 -7.897 19.326 1.00 96.25 338 VAL A CA 1
ATOM 2708 C C . VAL A 1 338 ? -24.162 -8.249 18.341 1.00 96.25 338 VAL A C 1
ATOM 2710 O O . VAL A 1 338 ? -24.431 -8.628 17.207 1.00 96.25 338 VAL A O 1
ATOM 2713 N N . LEU A 1 339 ? -22.919 -8.117 18.792 1.00 97.50 339 LEU A N 1
ATOM 2714 C CA . LEU A 1 339 ? -21.722 -8.667 18.160 1.00 97.50 339 LEU A CA 1
ATOM 2715 C C . LEU A 1 339 ? -21.016 -9.558 19.189 1.00 97.50 339 LEU A C 1
ATOM 2717 O O . LEU A 1 339 ? -21.276 -9.401 20.386 1.00 97.50 339 LEU A O 1
ATOM 2721 N N . PRO A 1 340 ? -20.097 -10.448 18.775 1.00 97.88 340 PRO A N 1
ATOM 2722 C CA . PRO A 1 340 ? -19.179 -11.080 19.715 1.00 97.88 340 PRO A CA 1
ATOM 2723 C C . PRO A 1 340 ? -18.509 -10.029 20.614 1.00 97.88 340 PRO A C 1
ATOM 2725 O O . PRO A 1 340 ? -18.084 -8.981 20.127 1.00 97.88 340 PRO A O 1
ATOM 2728 N N . ASP A 1 341 ? -18.380 -10.303 21.916 1.00 98.12 341 ASP A N 1
ATOM 2729 C CA . ASP A 1 341 ? -17.919 -9.315 22.912 1.00 98.12 341 ASP A CA 1
ATOM 2730 C C . ASP A 1 341 ? -16.593 -8.635 22.540 1.00 98.12 341 ASP A C 1
ATOM 2732 O O . ASP A 1 341 ? -16.373 -7.456 22.829 1.00 98.12 341 ASP A O 1
ATOM 2736 N N . ARG A 1 342 ? -15.698 -9.385 21.891 1.00 98.00 342 ARG A N 1
ATOM 2737 C CA . ARG A 1 342 ? -14.401 -8.893 21.417 1.00 98.00 342 ARG A CA 1
ATOM 2738 C C . ARG A 1 342 ? -14.542 -7.870 20.279 1.00 98.00 342 ARG A C 1
ATOM 2740 O O . ARG A 1 342 ? -13.931 -6.807 20.334 1.00 98.00 342 ARG A O 1
ATOM 2747 N N . ASP A 1 343 ? -15.447 -8.124 19.338 1.00 98.62 343 ASP A N 1
ATOM 2748 C CA . ASP A 1 343 ? -15.729 -7.259 18.186 1.00 98.62 343 ASP A CA 1
ATOM 2749 C C . ASP A 1 343 ? -16.477 -5.998 18.619 1.00 98.62 343 ASP A C 1
ATOM 2751 O O . ASP A 1 343 ? -16.126 -4.884 18.226 1.00 98.62 343 ASP A O 1
ATOM 2755 N N . ALA A 1 344 ? -17.464 -6.158 19.507 1.00 98.50 344 ALA A N 1
ATOM 2756 C CA . ALA A 1 344 ? -18.183 -5.041 20.109 1.00 98.50 344 ALA A CA 1
ATOM 2757 C C . ALA A 1 344 ? -17.220 -4.085 20.829 1.00 98.50 344 ALA A C 1
ATOM 2759 O O . ALA A 1 344 ? -17.322 -2.868 20.675 1.00 98.50 344 ALA A O 1
ATOM 2760 N N . ARG A 1 345 ? -16.249 -4.623 21.580 1.00 98.50 345 ARG A N 1
ATOM 2761 C CA . ARG A 1 345 ? -15.234 -3.824 22.280 1.00 98.50 345 ARG A CA 1
ATOM 2762 C C . ARG A 1 345 ? -14.370 -3.023 21.309 1.00 98.50 345 ARG A C 1
ATOM 2764 O O . ARG A 1 345 ? -14.177 -1.830 21.530 1.00 98.50 345 ARG A O 1
ATOM 2771 N N . VAL A 1 346 ? -13.885 -3.654 20.239 1.00 98.56 346 VAL A N 1
ATOM 2772 C CA . VAL A 1 346 ? -13.089 -2.988 19.197 1.00 98.56 346 VAL A CA 1
ATOM 2773 C C . VAL A 1 346 ? -13.892 -1.867 18.534 1.00 98.56 346 VAL A C 1
ATOM 2775 O O . VAL A 1 346 ? -13.439 -0.720 18.505 1.00 98.56 346 VAL A O 1
ATOM 2778 N N . LEU A 1 347 ? -15.119 -2.155 18.086 1.00 98.62 347 LEU A N 1
ATOM 2779 C CA . LEU A 1 347 ? -15.971 -1.171 17.415 1.00 98.62 347 LEU A CA 1
ATOM 2780 C C . LEU A 1 347 ? -16.326 0.014 18.320 1.00 98.62 347 LEU A C 1
ATOM 2782 O O . LEU A 1 347 ? -16.294 1.158 17.871 1.00 98.62 347 LEU A O 1
ATOM 2786 N N . LEU A 1 348 ? -16.657 -0.231 19.591 1.00 98.50 348 LEU A N 1
ATOM 2787 C CA . LEU A 1 348 ? -17.010 0.835 20.531 1.00 98.50 348 LEU A CA 1
ATOM 2788 C C . LEU A 1 348 ? -15.816 1.748 20.832 1.00 98.50 348 LEU A C 1
ATOM 2790 O O . LEU A 1 348 ? -15.976 2.969 20.798 1.00 98.50 348 LEU A O 1
ATOM 2794 N N . ARG A 1 349 ? -14.614 1.184 21.024 1.00 97.19 349 ARG A N 1
ATOM 2795 C CA . ARG A 1 349 ? -13.381 1.979 21.170 1.00 97.19 349 ARG A CA 1
ATOM 2796 C C . ARG A 1 349 ? -13.067 2.787 19.917 1.00 97.19 349 ARG A C 1
ATOM 2798 O O . ARG A 1 349 ? -12.649 3.940 20.014 1.00 97.19 349 ARG A O 1
ATOM 2805 N N . TRP A 1 350 ? -13.258 2.203 18.734 1.00 97.81 350 TRP A N 1
ATOM 2806 C CA . TRP A 1 350 ? -13.123 2.943 17.482 1.00 97.81 350 TRP A CA 1
ATOM 2807 C C . TRP A 1 350 ? -14.158 4.070 17.390 1.00 97.81 350 TRP A C 1
ATOM 2809 O O . TRP A 1 350 ? -13.798 5.180 17.025 1.00 97.81 350 TRP A O 1
ATOM 2819 N N . ALA A 1 351 ? -15.412 3.847 17.780 1.00 97.38 351 ALA A N 1
ATOM 2820 C CA . ALA A 1 351 ? -16.447 4.879 17.724 1.00 97.38 351 ALA A CA 1
ATOM 2821 C C . ALA A 1 351 ? -16.180 6.054 18.685 1.00 97.38 351 ALA A C 1
ATOM 2823 O O . ALA A 1 351 ? -16.597 7.174 18.401 1.00 97.38 351 ALA A O 1
ATOM 2824 N N . GLU A 1 352 ? -15.506 5.810 19.812 1.00 94.62 352 GLU A N 1
ATOM 2825 C CA . GLU A 1 352 ? -15.075 6.845 20.768 1.00 94.62 352 GLU A CA 1
ATOM 2826 C C . GLU A 1 352 ? -13.869 7.638 20.266 1.00 94.62 352 GLU A C 1
ATOM 2828 O O . GLU A 1 352 ? -13.824 8.860 20.400 1.00 94.62 352 GLU A O 1
ATOM 2833 N N . ARG A 1 353 ? -12.897 6.950 19.660 1.00 93.31 353 ARG A N 1
ATOM 2834 C CA . ARG A 1 353 ? -11.700 7.563 19.084 1.00 93.31 353 ARG A CA 1
ATOM 2835 C C . ARG A 1 353 ? -11.431 6.955 17.720 1.00 93.31 353 ARG A C 1
ATOM 2837 O O . ARG A 1 353 ? -10.621 6.030 17.588 1.00 93.31 353 ARG A O 1
ATOM 2844 N N . SER A 1 354 ? -12.108 7.477 16.707 1.00 94.31 354 SER A N 1
ATOM 2845 C CA . SER A 1 354 ? -12.013 6.959 15.345 1.00 94.31 354 SER A CA 1
ATOM 2846 C C . SER A 1 354 ? -10.615 7.155 14.778 1.00 94.31 354 SER A C 1
ATOM 2848 O O . SER A 1 354 ? -9.969 8.174 15.023 1.00 94.31 354 SER A O 1
ATOM 2850 N N . TYR A 1 355 ? -10.174 6.192 13.982 1.00 95.25 355 TYR A N 1
ATOM 2851 C CA . TYR A 1 355 ? -9.035 6.347 13.088 1.00 95.25 355 TYR A CA 1
ATOM 2852 C C . TYR A 1 355 ? -9.423 5.868 11.695 1.00 95.25 355 TYR A C 1
ATOM 2854 O O . TYR A 1 355 ? -10.368 5.088 11.539 1.00 95.25 355 TYR A O 1
ATOM 2862 N N . GLY A 1 356 ? -8.664 6.338 10.714 1.00 92.38 356 GLY A N 1
ATOM 2863 C CA . GLY A 1 356 ? -8.693 5.832 9.357 1.00 92.38 356 GLY A CA 1
ATOM 2864 C C . GLY A 1 356 ? -7.384 6.107 8.631 1.00 92.38 356 GLY A C 1
ATOM 2865 O O . GLY A 1 356 ? -6.451 6.657 9.234 1.00 92.38 356 GLY A O 1
ATOM 2866 N N . PHE A 1 357 ? -7.332 5.682 7.374 1.00 90.69 357 PHE A N 1
ATOM 2867 C CA . PHE A 1 357 ? -6.152 5.730 6.514 1.00 90.69 357 PHE A CA 1
ATOM 2868 C C . PHE A 1 357 ? -6.348 6.656 5.321 1.00 90.69 357 PHE A C 1
ATOM 2870 O O . PHE A 1 357 ? -7.484 6.696 4.797 1.00 90.69 357 PHE A O 1
#

Radius of gyration: 26.16 Å; Cα contacts (8 Å, |Δi|>4): 559; chains: 1; bounding box: 55×57×71 Å